Protein AF-A0A521CI75-F1 (afdb_monomer)

pLDDT: mean 86.07, std 11.67, range [45.38, 97.56]

Radius of gyration: 24.54 Å; Cα contacts (8 Å, |Δi|>4): 221; chains: 1; bounding box: 67×35×73 Å

Foldseek 3Di:
DVVVLVVLLVCCLPPVLQCQLVVLVPADALHDWAQQCVVCCVSHVDPVSSLVSLVVSQPDDCVSNQFHGDSVRNTTFHFDDPVLLVVLVVLLVVLLVVLVVVLVVVCVVVCVVPVPPVPVPCSCQAQVLLSVLLVVLQVVQLVVVLVVRLVVVPPDDPVVSVVSSSRVSSRCSVVSSVLSNQLSVLSVVVVVVLVVCVVVVVPVPDPDNGPPSVNSSCSNNCSSVVCVVVVVVVVVVVVVVVVVVVVVVVVVVVVVD

Solvent-accessible surface area (backbone atoms only — not comparable to full-atom values): 14055 Å² total; pe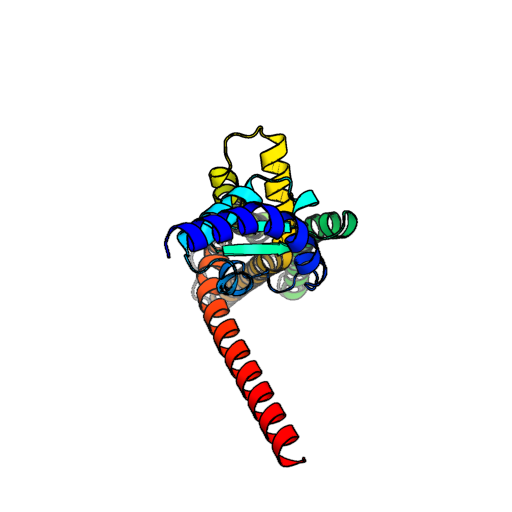r-residue (Å²): 112,70,67,64,52,52,51,38,49,55,50,46,62,61,50,44,64,69,51,44,27,58,60,36,70,73,43,62,87,84,47,79,55,47,49,47,59,74,73,39,35,90,69,35,79,49,67,66,59,45,50,53,45,42,52,53,55,50,73,46,59,43,81,67,46,35,22,52,60,40,65,92,78,39,31,33,34,51,61,72,56,72,68,56,40,53,48,40,67,48,49,45,58,50,53,56,47,49,46,54,54,50,49,55,52,50,52,57,65,57,27,79,86,29,84,70,51,79,75,66,69,45,50,51,67,48,47,49,49,26,50,53,33,17,52,49,18,36,48,52,47,54,48,53,58,40,47,60,62,45,57,80,62,61,91,58,58,70,71,57,50,52,53,49,39,53,51,49,48,41,59,41,32,68,60,54,40,48,43,50,52,49,29,46,50,51,50,51,52,50,55,52,50,54,50,54,42,47,75,70,54,80,62,70,86,69,94,72,82,56,68,50,60,66,58,25,22,47,52,13,42,44,40,54,71,64,42,49,63,53,49,52,52,49,54,51,52,53,52,50,52,53,50,50,54,51,48,54,53,52,52,52,61,59,73,77,107

Structure (mmCIF, N/CA/C/O backbone):
data_AF-A0A521CI75-F1
#
_entry.id   AF-A0A521CI75-F1
#
loop_
_atom_site.group_PDB
_atom_site.id
_atom_site.type_symbol
_atom_site.label_atom_id
_atom_site.label_alt_id
_atom_site.label_comp_id
_atom_site.label_asym_id
_atom_site.label_entity_id
_atom_site.label_seq_id
_atom_site.pdbx_PDB_ins_code
_atom_site.Cartn_x
_atom_site.Cartn_y
_atom_site.Cartn_z
_atom_site.occupancy
_atom_site.B_iso_or_equiv
_atom_site.auth_seq_id
_atom_site.auth_comp_id
_atom_site.auth_asym_id
_atom_site.auth_atom_id
_atom_site.pdbx_PDB_model_num
ATOM 1 N N . MET A 1 1 ? -29.269 9.844 33.241 1.00 68.50 1 MET A N 1
ATOM 2 C CA . MET A 1 1 ? -28.680 9.231 32.023 1.00 68.50 1 MET A CA 1
ATOM 3 C C . MET A 1 1 ? -27.152 9.327 31.960 1.00 68.50 1 MET A C 1
ATOM 5 O O . MET A 1 1 ? -26.537 8.317 31.649 1.00 68.50 1 MET A O 1
ATOM 9 N N . LEU A 1 2 ? -26.523 10.457 32.318 1.00 78.50 2 LEU A N 1
ATOM 10 C CA . LEU A 1 2 ? -25.056 10.643 32.249 1.00 78.50 2 LEU A CA 1
ATOM 11 C C . LEU A 1 2 ? -24.224 9.554 32.963 1.00 78.50 2 LEU A C 1
ATOM 13 O O . LEU A 1 2 ? -23.291 9.020 32.373 1.00 78.50 2 LEU A O 1
ATOM 17 N N . ARG A 1 3 ? -24.609 9.136 34.180 1.00 87.56 3 ARG A N 1
ATOM 18 C CA . ARG A 1 3 ? -23.905 8.059 34.911 1.00 87.56 3 ARG A CA 1
ATOM 19 C C . ARG A 1 3 ? -23.915 6.712 34.182 1.00 87.56 3 ARG A C 1
ATOM 21 O O . ARG A 1 3 ? -22.903 6.028 34.149 1.00 87.56 3 ARG A O 1
ATOM 28 N N . ALA A 1 4 ? -25.038 6.337 33.567 1.00 87.38 4 ALA A N 1
ATOM 29 C CA . ALA A 1 4 ? -25.148 5.064 32.852 1.00 87.38 4 ALA A CA 1
ATOM 30 C C . ALA A 1 4 ? -24.270 5.037 31.590 1.00 87.38 4 ALA A C 1
ATOM 32 O O . ALA A 1 4 ? -23.739 3.991 31.224 1.00 87.38 4 ALA A O 1
ATOM 33 N N . LYS A 1 5 ? -24.107 6.194 30.940 1.00 86.38 5 LYS A N 1
ATOM 34 C CA . LYS A 1 5 ? -23.225 6.371 29.785 1.00 86.38 5 LYS A CA 1
ATOM 35 C C . LYS A 1 5 ? -21.752 6.267 30.183 1.00 86.38 5 LYS A C 1
ATOM 37 O O . LYS A 1 5 ? -21.007 5.518 29.562 1.00 86.38 5 LYS A O 1
ATOM 42 N N . GLN A 1 6 ? -21.369 6.922 31.279 1.00 88.69 6 GLN A N 1
ATOM 43 C CA . GLN A 1 6 ? -20.015 6.842 31.828 1.00 88.69 6 GLN A CA 1
ATOM 44 C C . GLN A 1 6 ? -19.640 5.411 32.242 1.00 88.69 6 GLN A C 1
ATOM 46 O O . GLN A 1 6 ? -18.582 4.924 31.856 1.00 88.69 6 GLN A O 1
ATOM 51 N N . ILE A 1 7 ? -20.536 4.699 32.935 1.00 91.00 7 ILE A N 1
ATOM 52 C CA . ILE A 1 7 ? -20.313 3.294 33.310 1.00 91.00 7 ILE A CA 1
ATOM 53 C C . ILE A 1 7 ? -20.151 2.416 32.062 1.00 91.00 7 ILE A C 1
ATOM 55 O O . ILE A 1 7 ? -19.233 1.603 32.004 1.00 91.00 7 ILE A O 1
ATOM 59 N N . ARG A 1 8 ? -20.993 2.591 31.031 1.00 88.69 8 ARG A N 1
ATOM 60 C CA . ARG A 1 8 ? -20.850 1.848 29.764 1.00 88.69 8 ARG A CA 1
ATOM 61 C C . ARG A 1 8 ? -19.506 2.104 29.092 1.00 88.69 8 ARG A C 1
ATOM 63 O O . ARG A 1 8 ? -18.853 1.151 28.673 1.00 88.69 8 ARG A O 1
ATOM 70 N N . ARG A 1 9 ? -19.069 3.363 29.037 1.00 88.31 9 ARG A N 1
ATOM 71 C CA . ARG A 1 9 ? -17.751 3.736 28.514 1.00 88.31 9 ARG A CA 1
ATOM 72 C C . ARG A 1 9 ? -16.627 3.046 29.285 1.00 88.31 9 ARG A C 1
ATOM 74 O O . ARG A 1 9 ? -15.734 2.468 28.669 1.00 88.31 9 ARG A O 1
ATOM 81 N N . GLU A 1 10 ? -16.669 3.088 30.614 1.00 91.38 10 GLU A N 1
ATOM 82 C CA . GLU A 1 10 ? -15.661 2.455 31.469 1.00 91.38 10 GLU A CA 1
ATOM 83 C C . GLU A 1 10 ? -15.629 0.937 31.256 1.00 91.38 10 GLU A C 1
ATOM 85 O O . GLU A 1 10 ? -14.564 0.378 30.994 1.00 91.38 10 GLU A O 1
ATOM 90 N N . ILE A 1 11 ? -16.788 0.274 31.237 1.00 91.88 11 ILE A N 1
ATOM 91 C CA . ILE A 1 11 ? -16.891 -1.160 30.932 1.00 91.88 11 ILE A CA 1
ATOM 92 C C . ILE A 1 11 ? -16.329 -1.464 29.536 1.00 91.88 11 ILE A C 1
ATOM 94 O O . ILE A 1 11 ? -15.553 -2.410 29.375 1.00 91.88 11 ILE A O 1
ATOM 98 N N . GLY A 1 12 ? -16.669 -0.669 28.520 1.00 89.38 12 GLY A N 1
ATOM 99 C CA . GLY A 1 12 ? -16.153 -0.832 27.158 1.00 89.38 12 GLY A CA 1
ATOM 100 C C . GLY A 1 12 ? -14.628 -0.717 27.103 1.00 89.38 12 GLY A C 1
ATOM 101 O O . GLY A 1 12 ? -13.959 -1.558 26.501 1.00 89.38 12 GLY A O 1
ATOM 102 N N . MET A 1 13 ? -14.059 0.251 27.823 1.00 88.50 13 MET A N 1
ATOM 103 C CA . MET A 1 13 ? -12.612 0.474 27.920 1.00 88.50 13 MET A CA 1
ATOM 104 C C . MET A 1 13 ? -11.831 -0.721 28.485 1.00 88.50 13 MET A C 1
ATOM 106 O O . MET A 1 13 ? -10.648 -0.855 28.164 1.00 88.50 13 MET A O 1
ATOM 110 N N . PHE A 1 14 ? -12.453 -1.577 29.302 1.00 89.81 14 PHE A N 1
ATOM 111 C CA . PHE A 1 14 ? -11.823 -2.787 29.848 1.00 89.81 14 PHE A CA 1
ATOM 112 C C . PHE A 1 14 ? -12.187 -4.060 29.079 1.00 89.81 14 PHE A C 1
ATOM 114 O O . PHE A 1 14 ? -11.327 -4.910 28.857 1.00 89.81 14 PHE A O 1
ATOM 121 N N . THR A 1 15 ? -13.439 -4.200 28.642 1.00 93.50 15 THR A N 1
ATOM 122 C CA . THR A 1 15 ? -13.937 -5.449 28.043 1.00 93.50 15 THR A CA 1
ATOM 123 C C . THR A 1 15 ? -13.625 -5.581 26.555 1.00 93.50 15 THR A C 1
ATOM 125 O O . THR A 1 15 ? -13.421 -6.697 26.072 1.00 93.50 15 THR A O 1
ATOM 128 N N . ILE A 1 16 ? -13.580 -4.473 25.806 1.00 94.31 16 ILE A N 1
ATOM 129 C CA . ILE A 1 16 ? -13.319 -4.498 24.360 1.00 94.31 16 ILE A CA 1
ATOM 130 C C . ILE A 1 16 ? -11.904 -5.006 24.056 1.00 94.31 16 ILE A C 1
ATOM 132 O O . ILE A 1 16 ? -11.794 -5.924 23.242 1.00 94.31 16 ILE A O 1
ATOM 136 N N . PRO A 1 17 ? -10.827 -4.524 24.714 1.00 90.44 17 PRO A N 1
ATOM 137 C CA . PRO A 1 17 ? -9.475 -5.023 24.454 1.00 90.44 17 PRO A CA 1
ATOM 138 C C . PRO A 1 17 ? -9.312 -6.537 24.629 1.00 90.44 17 PRO A C 1
ATOM 140 O O . PRO A 1 17 ? -8.526 -7.149 23.913 1.00 90.44 17 PRO A O 1
ATOM 143 N N . VAL A 1 18 ? -10.067 -7.150 25.545 1.00 90.00 18 VAL A N 1
ATOM 144 C CA . VAL A 1 18 ? -10.014 -8.599 25.792 1.00 90.00 18 VAL A CA 1
ATOM 145 C C . VAL A 1 18 ? -10.711 -9.380 24.674 1.00 90.00 18 VAL A C 1
ATOM 147 O O . VAL A 1 18 ? -10.192 -10.393 24.209 1.00 90.00 18 VAL A O 1
ATOM 150 N N . ARG A 1 19 ? -11.869 -8.900 24.204 1.00 93.69 19 ARG A N 1
ATOM 151 C CA . ARG A 1 19 ? -12.688 -9.589 23.189 1.00 93.69 19 ARG A CA 1
ATOM 152 C C . ARG A 1 19 ? -12.204 -9.362 21.760 1.00 93.69 19 ARG A C 1
ATOM 154 O O . ARG A 1 19 ? -12.433 -10.204 20.894 1.00 93.69 19 ARG A O 1
ATOM 161 N N . ILE A 1 20 ? -11.523 -8.247 21.495 1.00 94.38 20 ILE A N 1
ATOM 162 C CA . ILE A 1 20 ? -11.202 -7.832 20.125 1.00 94.38 20 ILE A CA 1
ATOM 163 C C . ILE A 1 20 ? -10.292 -8.808 19.388 1.00 94.38 20 ILE A C 1
ATOM 165 O O . ILE A 1 20 ? -10.440 -8.998 18.182 1.00 94.38 20 ILE A O 1
ATOM 169 N N . LYS A 1 21 ? -9.408 -9.483 20.125 1.00 91.25 21 LYS A N 1
ATOM 170 C CA . LYS A 1 21 ? -8.531 -10.513 19.577 1.00 91.25 21 LYS A CA 1
ATOM 171 C C . LYS A 1 21 ? -9.325 -11.666 18.960 1.00 91.25 21 LYS A C 1
ATOM 173 O O . LYS A 1 21 ? -8.936 -12.136 17.896 1.00 91.25 21 LYS A O 1
ATOM 178 N N . GLY A 1 22 ? -10.434 -12.075 19.584 1.00 92.00 22 GLY A N 1
ATOM 179 C CA . GLY A 1 22 ? -11.326 -13.107 19.045 1.00 92.00 22 GLY A CA 1
ATOM 180 C C . GLY A 1 22 ? -11.919 -12.685 17.702 1.00 92.00 22 GLY A C 1
ATOM 181 O O . GLY A 1 22 ? -11.717 -13.366 16.702 1.00 92.00 22 GLY A O 1
ATOM 182 N N . TYR A 1 23 ? -12.505 -11.484 17.638 1.00 93.00 23 TYR A N 1
ATOM 183 C CA . TYR A 1 23 ? -13.051 -10.949 16.383 1.00 93.00 23 TYR A CA 1
ATOM 184 C C . TYR A 1 23 ? -12.000 -10.826 15.278 1.00 93.00 23 TYR A C 1
ATOM 186 O O . TYR A 1 23 ? -12.289 -11.089 14.117 1.00 93.00 23 TYR A O 1
ATOM 194 N N . ILE A 1 24 ? -10.771 -10.430 15.614 1.00 91.31 24 ILE A N 1
ATOM 195 C CA . ILE A 1 24 ? -9.699 -10.290 14.622 1.00 91.31 24 ILE A CA 1
ATOM 196 C C . ILE A 1 24 ? -9.214 -11.656 14.120 1.00 91.31 24 ILE A C 1
ATOM 198 O O . ILE A 1 24 ? -8.827 -11.774 12.959 1.00 91.31 24 ILE A O 1
ATOM 202 N N . GLN A 1 25 ? -9.235 -12.692 14.959 1.00 89.12 25 GLN A N 1
ATOM 203 C CA . GLN A 1 25 ? -8.863 -14.052 14.559 1.00 89.12 25 GLN A CA 1
ATOM 204 C C . GLN A 1 25 ? -9.877 -14.689 13.600 1.00 89.12 25 GLN A C 1
ATOM 206 O O . GLN A 1 25 ? -9.472 -15.501 12.765 1.00 89.12 25 GLN A O 1
ATOM 211 N N . GLU A 1 26 ? -11.145 -14.285 13.684 1.00 89.12 26 GLU A N 1
ATOM 212 C CA . GLU A 1 26 ? -12.226 -14.707 12.783 1.00 89.12 26 GLU A CA 1
ATOM 213 C C . GLU A 1 26 ? -12.137 -14.066 11.385 1.00 89.12 26 GLU A C 1
ATOM 215 O O . GLU A 1 26 ? -12.689 -14.606 10.430 1.00 89.12 26 GLU A O 1
ATOM 220 N N . LEU A 1 27 ? -11.430 -12.940 11.226 1.00 86.56 27 LEU A N 1
ATOM 221 C CA . LEU A 1 27 ? -11.266 -12.288 9.920 1.00 86.56 27 LEU A CA 1
ATOM 222 C C . LEU A 1 27 ? -10.373 -13.106 8.993 1.00 86.56 27 LEU A C 1
ATOM 224 O O . LEU A 1 27 ? -9.305 -13.544 9.404 1.00 86.56 27 LEU A O 1
ATOM 228 N N . GLU A 1 28 ? -10.707 -13.205 7.713 1.00 78.19 28 GLU A N 1
ATOM 229 C CA . GLU A 1 28 ? -9.812 -13.801 6.718 1.00 78.19 28 GLU A CA 1
ATOM 230 C C . GLU A 1 28 ? -8.458 -13.063 6.643 1.00 78.19 28 GLU A C 1
ATOM 232 O O . GLU A 1 28 ? -8.371 -11.837 6.773 1.00 78.19 28 GLU A O 1
ATOM 237 N N . MET A 1 29 ? -7.366 -13.812 6.452 1.00 69.12 29 MET A N 1
ATOM 238 C CA . MET A 1 29 ? -6.027 -13.227 6.307 1.00 69.12 29 MET A CA 1
ATOM 239 C C . MET A 1 29 ? -5.931 -12.429 5.003 1.00 69.12 29 MET A C 1
ATOM 241 O O . MET A 1 29 ? -6.294 -12.933 3.948 1.00 69.12 29 MET A O 1
ATOM 245 N N . GLY A 1 30 ? -5.447 -11.184 5.078 1.00 62.69 30 GLY A N 1
ATOM 246 C CA . GLY A 1 30 ? -5.465 -10.257 3.936 1.00 62.69 30 GLY A CA 1
ATOM 247 C C . GLY A 1 30 ? -6.871 -9.762 3.559 1.00 62.69 30 GLY A C 1
ATOM 248 O O . GLY A 1 30 ? -7.021 -9.048 2.571 1.00 62.69 30 GLY A O 1
ATOM 249 N N . GLY A 1 31 ? -7.891 -10.134 4.341 1.00 67.38 31 GLY A N 1
ATOM 250 C CA . GLY A 1 31 ? -9.283 -9.767 4.126 1.00 67.38 31 GLY A CA 1
ATOM 251 C C . GLY A 1 31 ? -9.632 -8.360 4.610 1.00 67.38 31 GLY A C 1
ATOM 252 O O . GLY A 1 31 ? -8.782 -7.542 4.976 1.00 67.38 31 GLY A O 1
ATOM 253 N N . LYS A 1 32 ? -10.936 -8.071 4.614 1.00 82.69 32 LYS A N 1
ATOM 254 C CA . LYS A 1 32 ? -11.471 -6.773 5.035 1.00 82.69 32 LYS A CA 1
ATOM 255 C C . LYS A 1 32 ? -11.104 -6.496 6.504 1.00 82.69 32 LYS A C 1
ATOM 257 O O . LYS A 1 32 ? -11.363 -7.350 7.352 1.00 82.69 32 LYS A O 1
ATOM 262 N N . PRO A 1 33 ? -10.549 -5.315 6.835 1.00 92.31 33 PRO A N 1
ATOM 263 C CA . PRO A 1 33 ? -10.253 -4.983 8.223 1.00 92.31 33 PRO A CA 1
ATOM 264 C C . PRO A 1 33 ? -11.533 -4.890 9.064 1.00 92.31 33 PRO A C 1
ATOM 266 O O . PRO A 1 33 ? -12.620 -4.620 8.540 1.00 92.31 33 PRO A O 1
ATOM 269 N N . LEU A 1 34 ? -11.400 -5.072 10.380 1.00 94.62 34 LEU A N 1
ATOM 270 C CA . LEU A 1 34 ? -12.494 -4.853 11.322 1.00 94.62 34 LEU A CA 1
ATOM 271 C C . LEU A 1 34 ? -12.808 -3.360 11.376 1.00 94.62 34 LEU A C 1
ATOM 273 O O . LEU A 1 34 ? -11.996 -2.584 11.872 1.00 94.62 34 LEU A O 1
ATOM 277 N N . ASP A 1 35 ? -13.989 -2.969 10.911 1.00 96.00 35 ASP A N 1
ATOM 278 C CA . ASP A 1 35 ? -14.524 -1.628 11.142 1.00 96.00 35 ASP A CA 1
ATOM 279 C C . ASP A 1 35 ? -14.931 -1.508 12.615 1.00 96.00 35 ASP A C 1
ATOM 281 O O . ASP A 1 35 ? -15.944 -2.071 13.049 1.00 96.00 35 ASP A O 1
ATOM 285 N N . PHE A 1 36 ? -14.100 -0.821 13.399 1.00 96.56 36 PHE A N 1
ATOM 286 C CA . PHE A 1 36 ? -14.273 -0.702 14.841 1.00 96.56 36 PHE A CA 1
ATOM 287 C C . PHE A 1 36 ? -15.541 0.077 15.176 1.00 96.56 36 PHE A C 1
ATOM 289 O O . PHE A 1 36 ? -16.317 -0.336 16.042 1.00 96.56 36 PHE A O 1
ATOM 296 N N . HIS A 1 37 ? -15.778 1.184 14.468 1.00 96.88 37 HIS A N 1
ATOM 297 C CA . HIS A 1 37 ? -16.930 2.039 14.724 1.00 96.88 37 HIS A CA 1
ATOM 298 C C . HIS A 1 37 ? -18.232 1.315 14.455 1.00 96.88 37 HIS A C 1
ATOM 300 O O . HIS A 1 37 ? -19.148 1.387 15.270 1.00 96.88 37 HIS A O 1
ATOM 306 N N . LYS A 1 38 ? -18.295 0.571 13.351 1.00 95.81 38 LYS A N 1
ATOM 307 C CA . LYS A 1 38 ? -19.457 -0.246 13.026 1.00 95.81 38 LYS A CA 1
ATOM 308 C C . LYS A 1 38 ? -19.639 -1.392 14.017 1.00 95.81 38 LYS A C 1
ATOM 310 O O . LYS A 1 38 ? -20.767 -1.654 14.418 1.00 95.81 38 LYS A O 1
ATOM 315 N N . ARG A 1 39 ? -18.559 -2.078 14.413 1.00 95.81 39 ARG A N 1
ATOM 316 C CA . ARG A 1 39 ? -18.640 -3.278 15.265 1.00 95.81 39 ARG A CA 1
ATOM 317 C C . ARG A 1 39 ? -19.103 -2.982 16.688 1.00 95.81 39 ARG A C 1
ATOM 319 O O . ARG A 1 39 ? -19.840 -3.793 17.244 1.00 95.81 39 ARG A O 1
ATOM 326 N N . PHE A 1 40 ? -18.641 -1.872 17.261 1.00 95.56 40 PHE A N 1
ATOM 327 C CA . PHE A 1 40 ? -18.870 -1.503 18.662 1.00 95.56 40 PHE A CA 1
ATOM 328 C C . PHE A 1 40 ? -19.845 -0.330 18.822 1.00 95.56 40 PHE A C 1
ATOM 330 O O . PHE A 1 40 ? -19.921 0.253 19.902 1.00 95.56 40 PHE A O 1
ATOM 337 N N . LYS A 1 41 ? -20.605 0.017 17.772 1.00 95.88 41 LYS A N 1
ATOM 338 C CA . LYS A 1 41 ? -21.600 1.100 17.802 1.00 95.88 41 LYS A CA 1
ATOM 339 C C . LYS A 1 41 ? -22.633 0.919 18.919 1.00 95.88 41 LYS A C 1
ATOM 341 O O . LYS A 1 41 ? -22.980 1.892 19.577 1.00 95.88 41 LYS A O 1
ATOM 346 N N . ASP A 1 42 ? -23.082 -0.316 19.131 1.00 93.62 42 ASP A N 1
ATOM 347 C CA . ASP A 1 42 ? -24.133 -0.636 20.105 1.00 93.62 42 ASP A CA 1
ATOM 348 C C . ASP A 1 42 ? -23.611 -0.645 21.553 1.00 93.62 42 ASP A C 1
ATOM 350 O O . ASP A 1 42 ? -24.368 -0.442 22.500 1.00 93.62 42 ASP A O 1
ATOM 354 N N . GLU A 1 43 ? -22.303 -0.858 21.737 1.00 93.19 43 GLU A N 1
ATOM 355 C CA . GLU A 1 43 ? -21.654 -0.847 23.054 1.00 93.19 43 GLU A CA 1
ATOM 356 C C . GLU A 1 43 ? -21.215 0.567 23.462 1.00 93.19 43 GLU A C 1
ATOM 358 O O . GLU A 1 43 ? -21.312 0.952 24.629 1.00 93.19 43 GLU A O 1
ATOM 363 N N . LEU A 1 44 ? -20.740 1.342 22.488 1.00 94.38 44 LEU A N 1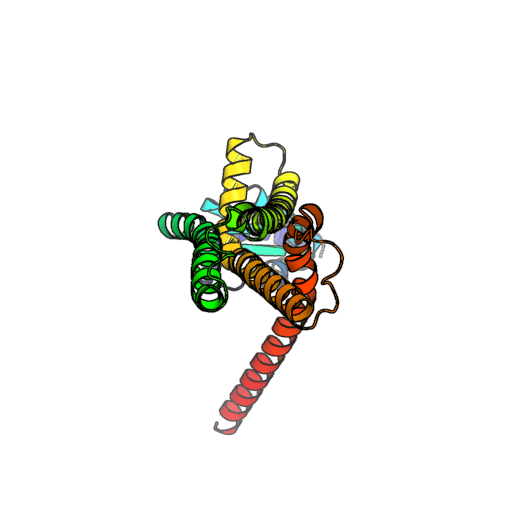
ATOM 364 C CA . LEU A 1 44 ? -20.226 2.696 22.646 1.00 94.38 44 LEU A CA 1
ATOM 365 C C . LEU A 1 44 ? -20.957 3.597 21.661 1.00 94.38 44 LEU A C 1
ATOM 367 O O . LEU A 1 44 ? -20.574 3.665 20.496 1.00 94.38 44 LEU A O 1
ATOM 371 N N . GLU A 1 45 ? -22.004 4.274 22.119 1.00 91.81 45 GLU A N 1
ATOM 372 C CA . GLU A 1 45 ? -22.885 5.077 21.264 1.00 91.81 45 GLU A CA 1
ATOM 373 C C . GLU A 1 45 ? -22.170 6.303 20.668 1.00 91.81 45 GLU A C 1
ATOM 375 O O . GLU A 1 45 ? -22.315 6.604 19.476 1.00 91.81 45 GLU A O 1
ATOM 380 N N . ASP A 1 46 ? -21.311 6.947 21.459 1.00 94.94 46 ASP A N 1
ATOM 381 C CA . ASP A 1 46 ? -20.571 8.138 21.054 1.00 94.94 46 ASP A CA 1
ATOM 382 C C . ASP A 1 46 ? -19.337 7.806 20.221 1.00 94.94 46 ASP A C 1
ATOM 384 O O . ASP A 1 46 ? -18.558 6.898 20.523 1.00 94.94 46 ASP A O 1
ATOM 388 N N . ILE A 1 47 ? -19.103 8.616 19.188 1.00 94.50 47 ILE A N 1
ATOM 389 C CA . ILE A 1 47 ? -17.893 8.501 18.372 1.00 94.50 47 ILE A CA 1
ATOM 390 C C . ILE A 1 47 ? -16.630 8.843 19.166 1.00 94.50 47 ILE A C 1
ATOM 392 O O . ILE A 1 47 ? -15.603 8.200 18.967 1.00 94.50 47 ILE A O 1
ATOM 396 N N . GLU A 1 48 ? -16.714 9.789 20.101 1.00 94.69 48 GLU A N 1
ATOM 397 C CA . GLU A 1 48 ? -15.592 10.188 20.954 1.00 94.69 48 GLU A CA 1
ATOM 398 C C . GLU A 1 48 ? -15.131 9.040 21.855 1.00 94.69 48 GLU A C 1
ATOM 400 O O . GLU A 1 48 ? -13.937 8.740 21.927 1.00 94.69 48 GLU A O 1
ATOM 405 N N . ASP A 1 49 ? -16.078 8.326 22.467 1.00 94.06 49 ASP A N 1
ATOM 406 C CA . ASP A 1 49 ? -15.777 7.164 23.297 1.00 94.06 49 ASP A CA 1
ATOM 407 C C . ASP A 1 49 ? -15.145 6.046 22.461 1.00 94.06 49 ASP A C 1
ATOM 409 O O . ASP A 1 49 ? -14.113 5.491 22.855 1.00 94.06 49 ASP A O 1
ATOM 413 N N . ARG A 1 50 ? -15.682 5.775 21.263 1.00 95.44 50 ARG A N 1
ATOM 414 C CA . ARG A 1 50 ? -15.084 4.816 20.318 1.00 95.44 50 ARG A CA 1
ATOM 415 C C . ARG A 1 50 ? -13.661 5.212 19.924 1.00 95.44 50 ARG A C 1
ATOM 417 O O . ARG A 1 50 ? -12.776 4.360 19.948 1.00 95.44 50 ARG A O 1
ATOM 424 N N . ASN A 1 51 ? -13.421 6.485 19.618 1.00 95.19 51 ASN A N 1
ATOM 425 C CA . ASN A 1 51 ? -12.089 6.998 19.293 1.00 95.19 51 ASN A CA 1
ATOM 426 C C . ASN A 1 51 ? -11.125 6.845 20.474 1.00 95.19 51 ASN A C 1
ATOM 428 O O . ASN A 1 51 ? -9.983 6.432 20.279 1.00 95.19 51 ASN A O 1
ATOM 432 N N . SER A 1 52 ? -11.582 7.107 21.701 1.00 92.75 52 SER A N 1
ATOM 433 C CA . SER A 1 52 ? -10.756 6.967 22.904 1.00 92.75 52 SER A CA 1
ATOM 434 C C . SER A 1 52 ? -10.317 5.516 23.147 1.00 92.75 52 SER A C 1
ATOM 436 O O . SER A 1 52 ? -9.145 5.256 23.436 1.00 92.75 52 SER A O 1
ATOM 438 N N . VAL A 1 53 ? -11.223 4.552 22.942 1.00 94.12 53 VAL A N 1
ATOM 439 C CA . VAL A 1 53 ? -10.909 3.119 23.029 1.00 94.12 53 VAL A CA 1
ATOM 440 C C . VAL A 1 53 ? -9.949 2.722 21.914 1.00 94.12 53 VAL A C 1
ATOM 442 O O . VAL A 1 53 ? -8.959 2.040 22.174 1.00 94.12 53 VAL A O 1
ATOM 445 N N . LEU A 1 54 ? -10.184 3.184 20.686 1.00 94.31 54 LEU A N 1
ATOM 446 C CA . LEU A 1 54 ? -9.336 2.866 19.541 1.00 94.31 54 LEU A CA 1
ATOM 447 C C . LEU A 1 54 ? -7.910 3.410 19.703 1.00 94.31 54 LEU A C 1
ATOM 449 O O . LEU A 1 54 ? -6.941 2.689 19.470 1.00 94.31 54 LEU A O 1
ATOM 453 N N . GLN A 1 55 ? -7.762 4.642 20.193 1.00 92.50 55 GLN A N 1
ATOM 454 C CA . GLN A 1 55 ? -6.465 5.222 20.549 1.00 92.50 55 GLN A CA 1
ATOM 455 C C . GLN A 1 55 ? -5.760 4.414 21.640 1.00 92.50 55 GLN A C 1
ATOM 457 O O . GLN A 1 55 ? -4.548 4.202 21.571 1.00 92.50 55 GLN A O 1
ATOM 462 N N . ARG A 1 56 ? -6.500 3.933 22.647 1.00 91.81 56 ARG A N 1
ATOM 463 C CA . ARG A 1 56 ? -5.937 3.054 23.679 1.00 91.81 56 ARG A CA 1
ATOM 464 C C . ARG A 1 56 ? -5.442 1.745 23.071 1.00 91.81 56 ARG A C 1
ATOM 466 O O . ARG A 1 56 ? -4.326 1.337 23.377 1.00 91.81 56 ARG A O 1
ATOM 473 N N . LEU A 1 57 ? -6.225 1.122 22.192 1.00 92.75 57 LEU A N 1
ATOM 474 C CA . LEU A 1 57 ? -5.837 -0.102 21.486 1.00 92.75 57 LEU A CA 1
ATOM 475 C C . LEU A 1 57 ? -4.590 0.109 20.616 1.00 92.75 57 LEU A C 1
ATOM 477 O O . LEU A 1 57 ? -3.709 -0.744 20.615 1.00 92.75 57 LEU A O 1
ATOM 481 N N . ALA A 1 58 ? -4.465 1.253 19.939 1.00 90.81 58 ALA A N 1
ATOM 482 C CA . ALA A 1 58 ? -3.301 1.583 19.110 1.00 90.81 58 ALA A CA 1
ATOM 483 C C . ALA A 1 58 ? -1.988 1.720 19.903 1.00 90.81 58 ALA A C 1
ATOM 485 O O . ALA A 1 58 ? -0.900 1.524 19.354 1.00 90.81 58 ALA A O 1
ATOM 486 N N . LYS A 1 59 ? -2.082 2.026 21.203 1.00 89.00 59 LYS A N 1
ATOM 487 C CA . LYS A 1 59 ? -0.936 2.069 22.125 1.00 89.00 59 LYS A CA 1
ATOM 488 C C . LYS A 1 59 ? -0.534 0.685 22.643 1.00 89.00 59 LYS A C 1
ATOM 490 O O . LYS A 1 59 ? 0.579 0.535 23.145 1.00 89.00 59 LYS A O 1
ATOM 495 N N . LEU A 1 60 ? -1.410 -0.317 22.544 1.00 88.62 60 LEU A N 1
ATOM 496 C CA . LEU A 1 60 ? -1.104 -1.682 22.968 1.00 88.62 60 LEU A CA 1
ATOM 497 C C . LEU A 1 60 ? -0.181 -2.382 21.966 1.00 88.62 60 LEU A C 1
ATOM 499 O O . LEU A 1 60 ? -0.086 -2.023 20.793 1.00 88.62 60 LEU A O 1
ATOM 503 N N . ASN A 1 61 ? 0.491 -3.436 22.432 1.00 86.38 61 ASN A N 1
ATOM 504 C CA . ASN A 1 61 ? 1.287 -4.286 21.556 1.00 86.38 61 ASN A CA 1
ATOM 505 C C . ASN A 1 61 ? 0.371 -4.951 20.501 1.00 86.38 61 ASN A C 1
ATOM 507 O O . ASN A 1 61 ? -0.603 -5.600 20.897 1.00 86.38 61 ASN A O 1
ATOM 511 N N . PRO A 1 62 ? 0.687 -4.883 19.191 1.00 88.12 62 PRO A N 1
ATOM 512 C CA . PRO A 1 62 ? -0.112 -5.519 18.140 1.00 88.12 62 PRO A CA 1
ATOM 513 C C . PRO A 1 62 ? -0.394 -7.009 18.377 1.00 88.12 62 PRO A C 1
ATOM 515 O O . PRO A 1 62 ? -1.453 -7.508 18.006 1.00 88.12 62 PRO A O 1
ATOM 518 N N . LYS A 1 63 ? 0.511 -7.734 19.055 1.00 87.06 63 LYS A N 1
ATOM 519 C CA . LYS A 1 63 ? 0.298 -9.145 19.429 1.00 87.06 63 LYS A CA 1
ATOM 520 C C . LYS A 1 63 ? -0.839 -9.342 20.440 1.00 87.06 63 LYS A C 1
ATOM 522 O O . LYS A 1 63 ? -1.480 -10.390 20.417 1.00 87.06 63 LYS A O 1
ATOM 527 N N . LEU A 1 64 ? -1.073 -8.368 21.324 1.00 88.56 64 LEU A N 1
ATOM 528 C CA . LEU A 1 64 ? -2.156 -8.412 22.313 1.00 88.56 64 LEU A CA 1
ATOM 529 C C . LEU A 1 64 ? -3.506 -8.135 21.655 1.00 88.56 64 LEU A C 1
ATOM 531 O O . LEU A 1 64 ? -4.458 -8.867 21.896 1.00 88.56 64 LEU A O 1
ATOM 535 N N . VAL A 1 65 ? -3.558 -7.130 20.776 1.00 90.94 65 VAL A N 1
ATOM 536 C CA . VAL A 1 65 ? -4.763 -6.801 20.000 1.00 90.94 65 VAL A CA 1
ATOM 537 C C . VAL A 1 65 ? -5.063 -7.891 18.963 1.00 90.94 65 VAL A C 1
ATOM 539 O O . VAL A 1 65 ? -6.215 -8.120 18.624 1.00 90.94 65 VAL A O 1
ATOM 542 N N . GLY A 1 66 ? -4.036 -8.596 18.477 1.00 88.50 66 GLY A N 1
ATOM 543 C CA . GLY A 1 66 ? -4.134 -9.526 17.348 1.00 88.50 66 GLY A CA 1
ATOM 544 C C . GLY A 1 66 ? -4.019 -8.835 15.984 1.00 88.50 66 GLY A C 1
ATOM 545 O O . GLY A 1 66 ? -4.183 -9.481 14.949 1.00 88.50 66 GLY A O 1
ATOM 546 N N . GLY A 1 67 ? -3.725 -7.531 15.965 1.00 91.25 67 GLY A N 1
ATOM 547 C CA . GLY A 1 67 ? -3.782 -6.705 14.768 1.00 91.25 67 GLY A CA 1
ATOM 548 C C . GLY A 1 67 ? -3.099 -5.342 14.892 1.00 91.25 67 GLY A C 1
ATOM 549 O O . GLY A 1 67 ? -2.634 -4.960 15.966 1.00 91.25 67 GLY A O 1
ATOM 550 N N . ILE A 1 68 ? -3.048 -4.609 13.777 1.00 91.88 68 ILE A N 1
ATOM 551 C CA . ILE A 1 68 ? -2.619 -3.204 13.711 1.00 91.88 68 ILE A CA 1
ATOM 552 C C . ILE A 1 68 ? -3.855 -2.314 13.713 1.00 91.88 68 ILE A C 1
ATOM 554 O O . ILE A 1 68 ? -4.764 -2.514 12.911 1.00 91.88 68 ILE A O 1
ATOM 558 N N . VAL A 1 69 ? -3.863 -1.314 14.588 1.00 92.88 69 VAL A N 1
ATOM 559 C CA . VAL A 1 69 ? -4.959 -0.353 14.714 1.00 92.88 69 VAL A CA 1
ATOM 560 C C . VAL A 1 69 ? -4.663 0.888 13.878 1.00 92.88 69 VAL A C 1
ATOM 562 O O . VAL A 1 69 ? -3.643 1.541 14.088 1.00 92.88 69 VAL A O 1
ATOM 565 N N . ASP A 1 70 ? -5.569 1.224 12.966 1.00 91.88 70 ASP A N 1
ATOM 566 C CA . ASP A 1 70 ? -5.588 2.474 12.208 1.00 91.88 70 ASP A CA 1
ATOM 567 C C . ASP A 1 70 ? -6.674 3.380 12.797 1.00 91.88 70 ASP A C 1
ATOM 569 O O . ASP A 1 70 ? -7.868 3.207 12.547 1.00 91.88 70 ASP A O 1
ATOM 573 N N . VAL A 1 71 ? -6.234 4.302 13.659 1.00 92.00 71 VAL A N 1
ATOM 574 C CA . VAL A 1 71 ? -7.119 5.205 14.408 1.00 92.00 71 VAL A CA 1
ATOM 575 C C . VAL A 1 71 ? -7.821 6.184 13.473 1.00 92.00 71 VAL A C 1
ATOM 577 O O . VAL A 1 71 ? -9.000 6.452 13.669 1.00 92.00 71 VAL A O 1
ATOM 580 N N . GLU A 1 72 ? -7.120 6.683 12.453 1.00 89.94 72 GLU A N 1
ATOM 581 C CA . GLU A 1 72 ? -7.659 7.654 11.495 1.00 89.94 72 GLU A CA 1
ATOM 582 C C . GLU A 1 72 ? -8.816 7.051 10.700 1.00 89.94 72 GLU A C 1
ATOM 584 O O . GLU A 1 72 ? -9.854 7.684 10.513 1.00 89.94 72 GLU A O 1
ATOM 589 N N . LYS A 1 73 ? -8.663 5.793 10.274 1.00 90.62 73 LYS A N 1
ATOM 590 C CA . LYS A 1 73 ? -9.700 5.089 9.512 1.00 90.62 73 LYS A CA 1
ATOM 591 C C . LYS A 1 73 ? -10.732 4.380 10.377 1.00 90.62 73 LYS A C 1
ATOM 593 O O . LYS A 1 73 ? -11.715 3.882 9.833 1.00 90.62 73 LYS A O 1
ATOM 598 N N . GLY A 1 74 ? -10.524 4.284 11.688 1.00 94.75 74 GLY A N 1
ATOM 599 C CA . GLY A 1 74 ? -11.447 3.560 12.552 1.00 94.75 74 GLY A CA 1
ATOM 600 C C . GLY A 1 74 ? -11.403 2.042 12.368 1.00 94.75 74 GLY A C 1
ATOM 601 O O . GLY A 1 74 ? -12.412 1.374 12.598 1.00 94.75 74 GLY A O 1
ATOM 602 N N . VAL A 1 75 ? -10.284 1.478 11.895 1.00 95.19 75 VAL A N 1
ATOM 603 C CA . VAL A 1 75 ? -10.207 0.058 11.512 1.00 95.19 75 VAL A CA 1
ATOM 604 C C . VAL A 1 75 ? -9.061 -0.688 12.182 1.00 95.19 75 VAL A C 1
ATOM 606 O O . VAL A 1 75 ? -8.042 -0.109 12.555 1.00 95.19 75 VAL A O 1
ATOM 609 N N . ILE A 1 76 ? -9.209 -2.007 12.314 1.00 94.44 76 ILE A N 1
ATOM 610 C CA . ILE A 1 76 ? -8.160 -2.887 12.833 1.00 94.44 76 ILE A CA 1
ATOM 611 C C . ILE A 1 76 ? -7.872 -3.995 11.833 1.00 94.44 76 ILE A C 1
ATOM 613 O O . ILE A 1 76 ? -8.760 -4.738 11.415 1.00 94.44 76 ILE A O 1
ATOM 617 N N . TYR A 1 77 ? -6.607 -4.112 11.461 1.00 93.00 77 TYR A N 1
ATOM 618 C CA . TYR A 1 77 ? -6.133 -5.087 10.497 1.00 93.00 77 TYR A CA 1
ATOM 619 C C . TYR A 1 77 ? -5.555 -6.316 11.189 1.00 93.00 77 TYR A C 1
ATOM 621 O O . TYR A 1 77 ? -4.712 -6.186 12.077 1.00 93.00 77 TYR A O 1
ATOM 629 N N . ARG A 1 78 ? -5.947 -7.513 10.745 1.00 93.00 78 ARG A N 1
ATOM 630 C CA . ARG A 1 78 ? -5.373 -8.774 11.228 1.00 93.00 78 ARG A CA 1
ATOM 631 C C . ARG A 1 78 ? -3.900 -8.878 10.831 1.00 93.00 78 ARG A C 1
ATOM 633 O O . ARG A 1 78 ? -3.555 -8.688 9.669 1.00 93.00 78 ARG A O 1
ATOM 640 N N . VAL A 1 79 ? -3.044 -9.251 11.783 1.00 91.06 79 VAL A N 1
ATOM 641 C CA . VAL A 1 79 ? -1.641 -9.593 11.505 1.00 91.06 79 VAL A CA 1
ATOM 642 C C . VAL A 1 79 ? -1.507 -11.108 11.366 1.00 91.06 79 VAL A C 1
ATOM 644 O O . VAL A 1 79 ? -1.937 -11.864 12.238 1.00 91.06 79 VAL A O 1
ATOM 647 N N . GLY A 1 80 ? -0.912 -11.557 10.263 1.00 88.88 80 GLY A N 1
ATOM 648 C CA . GLY A 1 80 ? -0.648 -12.967 9.992 1.00 88.88 80 GLY A CA 1
ATOM 649 C C . GLY A 1 80 ? 0.499 -13.557 10.822 1.00 88.88 80 GLY A C 1
ATOM 650 O O . GLY A 1 80 ? 1.229 -12.867 11.541 1.00 88.88 80 GLY A O 1
ATOM 651 N N . GLY A 1 81 ? 0.679 -14.874 10.695 1.00 90.38 81 GLY A N 1
ATOM 652 C CA . GLY A 1 81 ? 1.792 -15.599 11.315 1.00 90.38 81 GLY A CA 1
ATOM 653 C C . GLY A 1 81 ? 3.169 -15.119 10.833 1.00 90.38 81 GLY A C 1
ATOM 654 O O . GLY A 1 81 ? 3.292 -14.376 9.861 1.00 90.38 81 GLY A O 1
ATOM 655 N N . TYR A 1 82 ? 4.237 -15.550 11.511 1.00 90.75 82 TYR A N 1
ATOM 656 C CA . TYR A 1 82 ? 5.611 -15.149 11.172 1.00 90.75 82 TYR A CA 1
ATOM 657 C C . TYR A 1 82 ? 5.975 -15.425 9.703 1.00 90.75 82 TYR A C 1
ATOM 659 O O . TYR A 1 82 ? 6.365 -14.498 9.001 1.00 90.75 82 TYR A O 1
ATOM 667 N N . TRP A 1 83 ? 5.755 -16.647 9.215 1.00 93.88 83 TRP A N 1
ATOM 668 C CA . TRP A 1 83 ? 6.077 -17.018 7.833 1.00 93.88 83 TRP A CA 1
ATOM 669 C C . TRP A 1 83 ? 5.275 -16.247 6.790 1.00 93.88 83 TRP A C 1
ATOM 671 O O . TRP A 1 83 ? 5.821 -15.867 5.759 1.00 93.88 83 TRP A O 1
ATOM 681 N N . ARG A 1 84 ? 4.002 -15.941 7.074 1.00 90.56 84 ARG A N 1
ATOM 682 C CA . ARG A 1 84 ? 3.191 -15.125 6.167 1.00 90.56 84 ARG A CA 1
ATOM 683 C C . ARG A 1 84 ? 3.758 -13.713 6.042 1.00 90.56 84 ARG A C 1
ATOM 685 O O . ARG A 1 84 ? 3.826 -13.202 4.933 1.00 90.56 84 ARG A O 1
ATOM 692 N N . ARG A 1 85 ? 4.209 -13.121 7.152 1.00 91.50 85 ARG A N 1
ATOM 693 C CA . ARG A 1 85 ? 4.872 -11.808 7.149 1.00 91.50 85 ARG A CA 1
ATOM 694 C C . ARG A 1 85 ? 6.137 -11.820 6.301 1.00 91.50 85 ARG A C 1
ATOM 696 O O . ARG A 1 85 ? 6.301 -10.952 5.455 1.00 91.50 85 ARG A O 1
ATOM 703 N N . VAL A 1 86 ? 6.986 -12.832 6.489 1.00 94.12 86 VAL A N 1
ATOM 704 C CA . VAL A 1 86 ? 8.198 -13.017 5.676 1.00 94.12 86 VAL A CA 1
ATOM 705 C C . VAL A 1 86 ? 7.841 -13.140 4.193 1.00 94.12 86 VAL A C 1
ATOM 707 O O . VAL A 1 86 ? 8.438 -12.453 3.371 1.00 94.12 86 VAL A O 1
ATOM 710 N N . ALA A 1 87 ? 6.822 -13.935 3.854 1.00 94.00 87 ALA A N 1
ATOM 711 C CA . ALA A 1 87 ? 6.351 -14.059 2.478 1.00 94.00 87 ALA A CA 1
ATOM 712 C C . ALA A 1 87 ? 5.906 -12.707 1.900 1.00 94.00 87 ALA A C 1
ATOM 714 O O . ALA A 1 87 ? 6.302 -12.381 0.788 1.00 94.00 87 ALA A O 1
ATOM 715 N N . SER A 1 88 ? 5.160 -11.883 2.644 1.00 91.44 88 SER A N 1
ATOM 716 C CA . SER A 1 88 ? 4.769 -10.538 2.188 1.00 91.44 88 SER A CA 1
ATOM 717 C C . SER A 1 88 ? 5.977 -9.653 1.866 1.00 91.44 88 SER A C 1
ATOM 719 O O . SER A 1 88 ? 5.962 -8.929 0.873 1.00 91.44 88 SER A O 1
ATOM 721 N N . TYR A 1 89 ? 7.043 -9.736 2.668 1.00 93.06 89 TYR A N 1
ATOM 722 C CA . TYR A 1 89 ? 8.269 -8.956 2.450 1.00 93.06 89 TYR A CA 1
ATOM 723 C C . TYR A 1 89 ? 9.052 -9.411 1.221 1.00 93.06 89 TYR A C 1
ATOM 725 O O . TYR A 1 89 ? 9.764 -8.607 0.633 1.00 93.06 89 TYR A O 1
ATOM 733 N N . ILE A 1 90 ? 8.914 -10.678 0.829 1.00 96.19 90 ILE A N 1
ATOM 734 C CA . ILE A 1 90 ? 9.556 -11.247 -0.360 1.00 96.19 90 ILE A CA 1
ATOM 735 C C . ILE A 1 90 ? 8.698 -11.016 -1.609 1.00 96.19 90 ILE A C 1
ATOM 737 O O . ILE A 1 90 ? 9.231 -10.732 -2.678 1.00 96.19 90 ILE A O 1
ATOM 741 N N . LEU A 1 91 ? 7.372 -11.100 -1.496 1.00 95.50 91 LEU A N 1
ATOM 742 C CA . LEU A 1 91 ? 6.460 -11.013 -2.640 1.00 95.50 91 LEU A CA 1
ATOM 743 C C . LEU A 1 91 ? 6.493 -9.648 -3.333 1.00 95.50 91 LEU A C 1
ATOM 745 O O . LEU A 1 91 ? 6.420 -9.591 -4.558 1.00 95.50 91 LEU A O 1
ATOM 749 N N . ILE A 1 92 ? 6.637 -8.552 -2.585 1.00 93.44 92 ILE A N 1
ATOM 750 C CA . ILE A 1 92 ? 6.726 -7.200 -3.161 1.00 93.44 92 ILE A CA 1
ATOM 751 C C . ILE A 1 92 ? 7.983 -7.039 -4.041 1.00 93.44 92 ILE A C 1
ATOM 753 O O . ILE A 1 92 ? 7.826 -6.740 -5.227 1.00 93.44 92 ILE A O 1
ATOM 757 N N . PRO A 1 93 ? 9.216 -7.280 -3.545 1.00 96.12 93 PRO A N 1
ATOM 758 C CA . PRO A 1 93 ? 10.407 -7.217 -4.389 1.00 96.12 93 PRO A CA 1
ATOM 759 C C . PRO A 1 93 ? 10.414 -8.301 -5.471 1.00 96.12 93 PRO A C 1
ATOM 761 O O . PRO A 1 93 ? 10.869 -8.029 -6.576 1.00 96.12 93 PRO A O 1
ATOM 764 N N . ALA A 1 94 ? 9.854 -9.492 -5.221 1.00 97.19 94 ALA A N 1
ATOM 765 C CA . ALA A 1 94 ? 9.686 -10.503 -6.266 1.00 97.19 94 ALA A CA 1
ATOM 766 C C . ALA A 1 94 ? 8.784 -9.999 -7.406 1.00 97.19 94 ALA A C 1
ATOM 768 O O . ALA A 1 94 ? 9.103 -10.209 -8.572 1.00 97.19 94 ALA A O 1
ATOM 769 N N . THR A 1 95 ? 7.710 -9.266 -7.094 1.00 96.56 95 THR A N 1
ATOM 770 C CA . THR A 1 95 ? 6.837 -8.638 -8.101 1.00 96.56 95 THR A CA 1
ATOM 771 C C . THR A 1 95 ? 7.600 -7.604 -8.928 1.00 96.56 95 THR A C 1
ATOM 773 O O . THR A 1 95 ? 7.508 -7.615 -10.153 1.00 96.56 95 THR A O 1
ATOM 776 N N . ALA A 1 96 ? 8.426 -6.771 -8.289 1.00 96.62 96 ALA A N 1
ATOM 777 C CA . ALA A 1 96 ? 9.324 -5.857 -8.997 1.00 96.62 96 ALA A CA 1
ATOM 778 C C . ALA A 1 96 ? 10.384 -6.602 -9.838 1.00 96.62 96 ALA A C 1
ATOM 780 O O . ALA A 1 96 ? 10.727 -6.168 -10.934 1.00 96.62 96 ALA A O 1
ATOM 781 N N . ALA A 1 97 ? 10.887 -7.750 -9.387 1.00 96.88 97 ALA A N 1
ATOM 782 C CA . ALA A 1 97 ? 11.821 -8.557 -10.171 1.00 96.88 97 ALA A CA 1
ATOM 783 C C . ALA A 1 97 ? 11.154 -9.184 -11.409 1.00 96.88 97 ALA A C 1
ATOM 785 O O . ALA A 1 97 ? 11.778 -9.253 -12.466 1.00 96.88 97 ALA A O 1
ATOM 786 N N . MET A 1 98 ? 9.876 -9.574 -11.331 1.00 96.31 98 MET A N 1
ATOM 787 C CA . MET A 1 98 ? 9.133 -10.068 -12.500 1.00 96.31 98 MET A CA 1
ATOM 788 C C . MET A 1 98 ? 9.063 -9.027 -13.622 1.00 96.31 98 MET A C 1
ATOM 790 O O . MET A 1 98 ? 9.171 -9.387 -14.793 1.00 96.31 98 MET A O 1
ATOM 794 N N . GLY A 1 99 ? 8.934 -7.741 -13.281 1.00 94.44 99 GLY A N 1
ATOM 795 C CA . GLY A 1 99 ? 8.980 -6.674 -14.277 1.00 94.44 99 GLY A CA 1
ATOM 796 C C . GLY A 1 99 ? 10.331 -6.608 -14.993 1.00 94.44 99 GLY A C 1
ATOM 797 O O . GLY A 1 99 ? 10.335 -6.519 -16.213 1.00 94.44 99 GLY A O 1
ATOM 798 N N . LEU A 1 100 ? 11.463 -6.784 -14.300 1.00 92.69 100 LEU A N 1
ATOM 799 C CA . LEU A 1 100 ? 12.788 -6.867 -14.943 1.00 92.69 100 LEU A CA 1
ATOM 800 C C . LEU A 1 100 ? 12.891 -8.036 -15.925 1.00 92.69 100 LEU A C 1
ATOM 802 O O . LEU A 1 100 ? 13.387 -7.882 -17.040 1.00 92.69 100 LEU A O 1
ATOM 806 N N . VAL A 1 101 ? 12.404 -9.207 -15.510 1.00 92.06 101 VAL A N 1
ATOM 807 C CA . VAL A 1 101 ? 12.394 -10.413 -16.347 1.00 92.06 101 VAL A CA 1
ATOM 808 C C . VAL A 1 101 ? 11.573 -10.175 -17.612 1.00 92.06 101 VAL A C 1
ATOM 810 O O . VAL A 1 101 ? 12.010 -10.512 -18.711 1.00 92.06 101 VAL A O 1
ATOM 813 N N . ALA A 1 102 ? 10.409 -9.544 -17.485 1.00 90.06 102 ALA A N 1
ATOM 814 C CA . ALA A 1 102 ? 9.589 -9.211 -18.638 1.00 90.06 102 ALA A CA 1
ATOM 815 C C . ALA A 1 102 ? 10.262 -8.167 -19.563 1.00 90.06 102 ALA A C 1
ATOM 817 O O . ALA A 1 102 ? 10.112 -8.289 -20.777 1.00 90.06 102 ALA A O 1
ATOM 818 N N . ILE A 1 103 ? 11.083 -7.233 -19.047 1.00 86.44 103 ILE A N 1
ATOM 819 C CA . ILE A 1 103 ? 11.809 -6.247 -19.873 1.00 86.44 103 ILE A CA 1
ATOM 820 C C . ILE A 1 103 ? 12.846 -6.985 -20.711 1.00 86.44 103 ILE A C 1
ATOM 822 O O . ILE A 1 103 ? 12.967 -6.743 -21.910 1.00 86.44 103 ILE A O 1
ATOM 826 N N . TYR A 1 104 ? 13.561 -7.922 -20.092 1.00 85.00 104 TYR A N 1
ATOM 827 C CA . TYR A 1 104 ? 14.529 -8.776 -20.772 1.00 85.00 104 TYR A CA 1
ATOM 828 C C . TYR A 1 104 ? 13.882 -9.630 -21.881 1.00 85.00 104 TYR A C 1
ATOM 830 O O . TYR A 1 104 ? 14.406 -9.756 -22.991 1.00 85.00 104 TYR A O 1
ATOM 838 N N . PHE A 1 105 ? 12.700 -10.199 -21.631 1.00 84.50 105 PHE A N 1
ATOM 839 C CA . PHE A 1 105 ? 11.975 -10.939 -22.668 1.00 84.50 105 PHE A CA 1
ATOM 840 C C . PHE A 1 105 ? 11.416 -10.036 -23.772 1.00 84.50 105 PHE A C 1
ATOM 842 O O . PHE A 1 105 ? 11.413 -10.427 -24.940 1.00 84.50 105 PHE A O 1
ATOM 849 N N . LEU A 1 106 ? 10.961 -8.831 -23.430 1.00 81.81 106 LEU A N 1
ATOM 850 C CA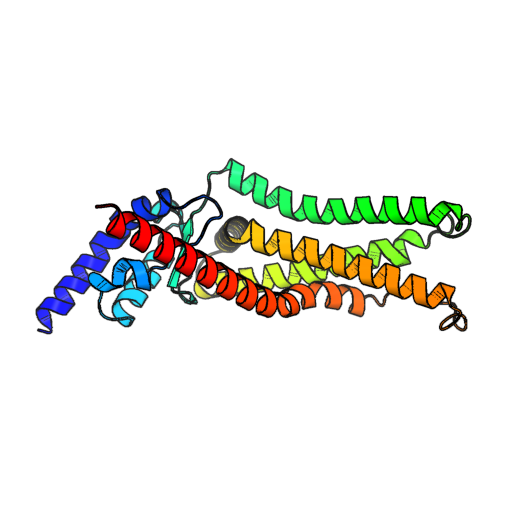 . LEU A 1 106 ? 10.476 -7.865 -24.409 1.00 81.81 106 LEU A CA 1
ATOM 851 C C . LEU A 1 106 ? 11.620 -7.396 -25.316 1.00 81.81 106 LEU A C 1
ATOM 853 O O . LEU A 1 106 ? 11.464 -7.398 -26.537 1.00 81.81 106 LEU A O 1
ATOM 857 N N . SER A 1 107 ? 12.790 -7.095 -24.744 1.00 74.56 107 SER A N 1
ATOM 858 C CA . SER A 1 107 ? 13.971 -6.682 -25.508 1.00 74.56 107 SER A CA 1
ATOM 859 C C . SER A 1 107 ? 14.493 -7.791 -26.420 1.00 74.56 107 SER A C 1
ATOM 861 O O . SER A 1 107 ? 14.864 -7.513 -27.556 1.00 74.56 107 SER A O 1
ATOM 863 N N . SER A 1 108 ? 14.458 -9.056 -25.989 1.00 75.38 108 SER A N 1
ATOM 864 C CA . SER A 1 108 ? 14.871 -10.185 -26.839 1.00 75.38 108 SER A CA 1
ATOM 865 C C . SER A 1 108 ? 13.893 -10.483 -27.983 1.00 75.38 108 SER A C 1
ATOM 867 O O . SER A 1 108 ? 14.331 -10.828 -29.082 1.00 75.38 108 SER A O 1
ATOM 869 N N . LYS A 1 109 ? 12.577 -10.330 -27.772 1.00 74.81 109 LYS A N 1
ATOM 870 C CA . LYS A 1 109 ? 11.568 -10.543 -28.827 1.00 74.81 109 LYS A CA 1
ATOM 871 C C . LYS A 1 109 ? 11.530 -9.413 -29.847 1.00 74.81 109 LYS A C 1
ATOM 873 O O . LYS A 1 109 ? 11.502 -9.701 -31.042 1.00 74.81 109 LYS A O 1
ATOM 878 N N . LEU A 1 110 ? 11.572 -8.162 -29.391 1.00 68.19 110 LEU A N 1
ATOM 879 C CA . LEU A 1 110 ? 11.747 -7.009 -30.278 1.00 68.19 110 LEU A CA 1
ATOM 880 C C . LEU A 1 110 ? 13.117 -7.098 -30.978 1.00 68.19 110 LEU A C 1
ATOM 882 O O . LEU A 1 110 ? 13.215 -6.845 -32.170 1.00 68.19 110 LEU A O 1
ATOM 886 N N . GLY A 1 111 ? 14.129 -7.629 -30.282 1.00 59.19 111 GLY A N 1
ATOM 887 C CA . GLY A 1 111 ? 15.504 -7.905 -30.715 1.00 59.19 111 GLY A CA 1
ATOM 888 C C . GLY A 1 111 ? 15.708 -8.508 -32.111 1.00 59.19 111 GLY A C 1
ATOM 889 O O . GLY A 1 111 ? 16.704 -8.193 -32.757 1.00 59.19 111 GLY A O 1
ATOM 890 N N . LYS A 1 112 ? 14.787 -9.336 -32.625 1.00 59.34 112 LYS A N 1
ATOM 891 C CA . LYS A 1 112 ? 14.961 -9.996 -33.938 1.00 59.34 112 LYS A CA 1
ATOM 892 C C . LYS A 1 112 ? 14.910 -9.035 -35.137 1.00 59.34 112 LYS A C 1
ATOM 894 O O . LYS A 1 112 ? 15.538 -9.330 -36.147 1.00 59.34 112 LYS A O 1
ATOM 899 N N . ASN A 1 113 ? 14.265 -7.872 -35.002 1.00 56.91 113 ASN A N 1
ATOM 900 C CA . ASN A 1 113 ? 14.355 -6.757 -35.963 1.00 56.91 113 ASN A CA 1
ATOM 901 C C . ASN A 1 113 ? 15.401 -5.697 -35.537 1.00 56.91 113 ASN A C 1
ATOM 903 O O . ASN A 1 113 ? 15.511 -4.637 -36.142 1.00 56.91 113 ASN A O 1
ATOM 907 N N . PHE A 1 114 ? 16.165 -5.975 -34.475 1.00 54.06 114 PHE A N 1
ATOM 908 C CA . PHE A 1 114 ? 16.906 -5.011 -33.652 1.00 54.06 114 PHE A CA 1
ATOM 909 C C . PHE A 1 114 ? 18.339 -5.491 -33.351 1.00 54.06 114 PHE A C 1
ATOM 911 O O . PHE A 1 114 ? 18.877 -5.222 -32.275 1.00 54.06 114 PHE A O 1
ATOM 918 N N . ASN A 1 115 ? 19.000 -6.161 -34.305 1.00 51.25 115 ASN A N 1
ATOM 919 C CA . ASN A 1 115 ? 20.377 -6.673 -34.156 1.00 51.25 115 ASN A CA 1
ATOM 920 C C . ASN A 1 115 ? 21.412 -5.618 -33.691 1.00 51.25 115 ASN A C 1
ATOM 922 O O . ASN A 1 115 ? 22.481 -5.987 -33.215 1.00 51.25 115 ASN A O 1
ATOM 926 N N . ASN A 1 116 ? 21.094 -4.320 -33.754 1.00 53.69 116 ASN A N 1
ATOM 927 C CA . ASN A 1 116 ? 21.962 -3.229 -33.298 1.00 53.69 116 ASN A CA 1
ATOM 928 C C . ASN A 1 116 ? 21.604 -2.623 -31.930 1.00 53.69 116 ASN A C 1
ATOM 930 O O . ASN A 1 116 ? 22.335 -1.757 -31.461 1.00 53.69 116 ASN A O 1
ATOM 934 N N . PHE A 1 117 ? 20.505 -3.028 -31.292 1.00 51.91 117 PHE A N 1
ATOM 935 C CA . PHE A 1 117 ? 19.954 -2.311 -30.134 1.00 51.91 117 PHE A CA 1
ATOM 936 C C . PHE A 1 117 ? 20.263 -2.992 -28.794 1.00 51.91 117 PHE A C 1
ATOM 938 O O . PHE A 1 117 ? 20.658 -2.334 -27.838 1.00 51.91 117 PHE A O 1
ATOM 945 N N . ALA A 1 118 ? 20.196 -4.326 -28.734 1.00 49.97 118 ALA A N 1
ATOM 946 C CA . ALA A 1 118 ? 20.542 -5.079 -27.522 1.00 49.97 118 ALA A CA 1
ATOM 947 C C . ALA A 1 118 ? 22.063 -5.167 -27.262 1.00 49.97 118 ALA A C 1
ATOM 949 O O . ALA A 1 118 ? 22.478 -5.398 -26.130 1.00 49.97 118 ALA A O 1
ATOM 950 N N . LEU A 1 119 ? 22.896 -4.975 -28.294 1.00 50.66 119 LEU A N 1
ATOM 951 C CA . LEU A 1 119 ? 24.354 -5.155 -28.228 1.00 50.66 119 LEU A CA 1
ATOM 952 C C . LEU A 1 119 ? 25.152 -3.841 -28.124 1.00 50.66 119 LEU A C 1
ATOM 954 O O . LEU A 1 119 ? 26.341 -3.886 -27.826 1.00 50.66 119 LEU A O 1
ATOM 958 N N . LYS A 1 120 ? 24.525 -2.669 -28.312 1.00 55.78 120 LYS A N 1
ATOM 959 C CA . LYS A 1 120 ? 25.198 -1.352 -28.246 1.00 55.78 120 LYS A CA 1
ATOM 960 C C . LYS A 1 120 ? 25.245 -0.709 -26.850 1.00 55.78 120 LYS A C 1
ATOM 962 O O . LYS A 1 120 ? 25.527 0.474 -26.736 1.00 55.78 120 LYS A O 1
ATOM 967 N N . GLY A 1 121 ? 24.998 -1.465 -25.779 1.00 58.00 121 GLY A N 1
ATOM 968 C CA . GLY A 1 121 ? 25.144 -0.970 -24.399 1.00 58.00 121 GLY A CA 1
ATOM 969 C C . GLY A 1 121 ? 24.000 -0.087 -23.878 1.00 58.00 121 GLY A C 1
ATOM 970 O O . GLY A 1 121 ? 23.935 0.155 -22.676 1.00 58.00 121 GLY A O 1
ATOM 971 N N . ASP A 1 122 ? 23.045 0.309 -24.723 1.00 69.94 122 ASP A N 1
ATOM 972 C CA . ASP A 1 122 ? 21.963 1.223 -24.332 1.00 69.94 122 ASP A CA 1
ATOM 973 C C . ASP A 1 122 ? 20.797 0.568 -23.581 1.00 69.94 122 ASP A C 1
ATOM 975 O O . ASP A 1 122 ? 20.003 1.273 -22.967 1.00 69.94 122 ASP A O 1
ATOM 979 N N . PHE A 1 123 ? 20.699 -0.768 -23.525 1.00 74.62 123 PHE A N 1
ATOM 980 C CA . PHE A 1 123 ? 19.636 -1.439 -22.755 1.00 74.62 123 PHE A CA 1
ATOM 981 C C . PHE A 1 123 ? 19.579 -0.960 -21.294 1.00 74.62 123 PHE A C 1
ATOM 983 O O . PHE A 1 123 ? 18.499 -0.741 -20.735 1.00 74.62 123 PHE A O 1
ATOM 990 N N . PHE A 1 124 ? 20.755 -0.786 -20.686 1.00 78.06 124 PHE A N 1
ATOM 991 C CA . PHE A 1 124 ? 20.878 -0.341 -19.304 1.00 78.06 124 PHE A CA 1
ATOM 992 C C . PHE A 1 124 ? 20.330 1.077 -19.120 1.00 78.06 124 PHE A C 1
ATOM 994 O O . PHE A 1 124 ? 19.516 1.301 -18.226 1.00 78.06 124 PHE A O 1
ATOM 1001 N N . ASN A 1 125 ? 20.728 2.005 -19.988 1.00 82.12 125 ASN A N 1
ATOM 1002 C CA . ASN A 1 125 ? 20.358 3.415 -19.873 1.00 82.12 125 ASN A CA 1
ATOM 1003 C C . ASN A 1 125 ? 18.916 3.687 -20.318 1.00 82.12 125 ASN A C 1
ATOM 1005 O O . ASN A 1 125 ? 18.242 4.518 -19.720 1.00 82.12 125 ASN A O 1
ATOM 1009 N N . VAL A 1 126 ? 18.425 2.966 -21.327 1.00 82.12 126 VAL A N 1
ATOM 1010 C CA . VAL A 1 126 ? 17.107 3.209 -21.931 1.00 82.12 126 VAL A CA 1
ATOM 1011 C C . VAL A 1 126 ? 15.984 2.502 -21.172 1.00 82.12 126 VAL A C 1
ATOM 1013 O O . VAL A 1 126 ? 14.896 3.056 -21.044 1.00 82.12 126 VAL A O 1
ATOM 1016 N N . TYR A 1 127 ? 16.223 1.300 -20.633 1.00 86.50 127 TYR A N 1
ATOM 1017 C CA . TYR A 1 127 ? 15.160 0.513 -19.992 1.00 86.50 127 TYR A CA 1
ATOM 1018 C C . TYR A 1 127 ? 15.423 0.217 -18.530 1.00 86.50 127 TYR A C 1
ATOM 1020 O O . TYR A 1 127 ? 14.539 0.434 -17.704 1.00 86.50 127 TYR A O 1
ATOM 1028 N N . LEU A 1 128 ? 16.612 -0.288 -18.192 1.00 90.62 128 LEU A N 1
ATOM 1029 C CA . LEU A 1 128 ? 16.857 -0.761 -16.832 1.00 90.62 128 LEU A CA 1
ATOM 1030 C C . LEU A 1 128 ? 16.847 0.390 -15.824 1.00 90.62 128 LEU A C 1
ATOM 1032 O O . LEU A 1 128 ? 16.145 0.301 -14.819 1.00 90.62 128 LEU A O 1
ATOM 1036 N N . ILE A 1 129 ? 17.604 1.459 -16.081 1.00 92.69 129 ILE A N 1
ATOM 1037 C CA . ILE A 1 129 ? 17.681 2.611 -15.175 1.00 92.69 129 ILE A CA 1
ATOM 1038 C C . ILE A 1 129 ? 16.299 3.266 -15.018 1.00 92.69 129 ILE A C 1
ATOM 1040 O O . ILE A 1 129 ? 15.841 3.352 -13.877 1.00 92.69 129 ILE A O 1
ATOM 1044 N N . PRO A 1 130 ? 15.576 3.640 -16.094 1.00 94.06 130 PRO A N 1
ATOM 1045 C CA . PRO A 1 130 ? 14.219 4.168 -15.973 1.00 94.06 130 PRO A CA 1
ATOM 1046 C C . PRO A 1 130 ? 13.270 3.231 -15.224 1.00 94.06 130 PRO A C 1
ATOM 1048 O O . PRO A 1 130 ? 12.543 3.673 -14.339 1.00 94.06 130 PRO A O 1
ATOM 1051 N N . TYR A 1 131 ? 13.323 1.924 -15.480 1.00 95.62 131 TYR A N 1
ATOM 1052 C CA . TYR A 1 131 ? 12.506 0.966 -14.741 1.00 95.62 131 TYR A CA 1
ATOM 1053 C C . TYR A 1 131 ? 12.805 0.978 -13.237 1.00 95.62 131 TYR A C 1
ATOM 1055 O O . TYR A 1 131 ? 11.891 1.053 -12.414 1.00 95.62 131 TYR A O 1
ATOM 1063 N N . LEU A 1 132 ? 14.086 0.924 -12.858 1.00 96.62 132 LEU A N 1
ATOM 1064 C CA . LEU A 1 132 ? 14.492 0.979 -11.454 1.00 96.62 132 LEU A CA 1
ATOM 1065 C C . LEU A 1 132 ? 14.039 2.288 -10.804 1.00 96.62 132 LEU A C 1
ATOM 1067 O O . LEU A 1 132 ? 13.547 2.269 -9.678 1.00 96.62 132 LEU A O 1
ATOM 1071 N N . LEU A 1 133 ? 14.131 3.406 -11.523 1.00 96.88 133 LEU A N 1
ATOM 1072 C CA . LEU A 1 133 ? 13.632 4.704 -11.074 1.00 96.88 133 LEU A CA 1
ATOM 1073 C C . LEU A 1 133 ? 12.107 4.721 -10.896 1.00 96.88 133 LEU A C 1
ATOM 1075 O O . LEU A 1 133 ? 11.617 5.268 -9.907 1.00 96.88 133 LEU A O 1
ATOM 1079 N N . THR A 1 134 ? 11.349 4.056 -11.768 1.00 97.19 134 THR A N 1
ATOM 1080 C CA . THR A 1 134 ? 9.909 3.829 -11.575 1.00 97.19 134 THR A CA 1
ATOM 1081 C C . THR A 1 134 ? 9.634 3.025 -10.304 1.00 97.19 134 THR A C 1
ATOM 1083 O O . THR A 1 134 ? 8.781 3.415 -9.503 1.00 97.19 134 THR A O 1
ATOM 1086 N N . ILE A 1 135 ? 10.389 1.956 -10.038 1.00 97.56 135 ILE A N 1
ATOM 1087 C CA . ILE A 1 135 ? 10.261 1.192 -8.785 1.00 97.56 135 ILE A CA 1
ATOM 1088 C C . ILE A 1 135 ? 10.622 2.047 -7.561 1.00 97.56 135 ILE A C 1
ATOM 1090 O O . ILE A 1 135 ? 9.940 1.961 -6.534 1.00 97.56 135 ILE A O 1
ATOM 1094 N N . VAL A 1 136 ? 11.637 2.910 -7.659 1.00 97.06 136 VAL A N 1
ATOM 1095 C CA . VAL A 1 136 ? 11.981 3.887 -6.610 1.00 97.06 136 VAL A CA 1
ATOM 1096 C C . VAL A 1 136 ? 10.816 4.845 -6.361 1.00 97.06 136 VAL A C 1
ATOM 1098 O O . VAL A 1 136 ? 10.458 5.061 -5.203 1.00 97.06 136 VAL A O 1
ATOM 1101 N N . GLY A 1 137 ? 10.172 5.355 -7.413 1.00 96.25 137 GLY A N 1
ATOM 1102 C CA . GLY A 1 137 ? 8.983 6.204 -7.310 1.00 96.25 137 GLY A CA 1
ATOM 1103 C C . GLY A 1 137 ? 7.843 5.544 -6.526 1.00 96.25 137 GLY A C 1
ATOM 1104 O O . GLY A 1 137 ? 7.339 6.123 -5.561 1.00 96.25 137 GLY A O 1
ATOM 1105 N N . VAL A 1 138 ? 7.492 4.298 -6.869 1.00 95.81 138 VAL A N 1
ATOM 1106 C CA . VAL A 1 138 ? 6.466 3.517 -6.144 1.00 95.81 138 VAL A CA 1
ATOM 1107 C C . VAL A 1 138 ? 6.879 3.275 -4.693 1.00 95.81 138 VAL A C 1
ATOM 1109 O O . VAL A 1 138 ? 6.078 3.436 -3.772 1.00 95.81 138 VAL A O 1
ATOM 1112 N N . THR A 1 139 ? 8.142 2.910 -4.470 1.00 94.81 139 THR A N 1
ATOM 1113 C CA . THR A 1 139 ? 8.680 2.645 -3.128 1.00 94.81 139 THR A CA 1
ATOM 1114 C C . THR A 1 139 ? 8.613 3.893 -2.251 1.00 94.81 139 THR A C 1
ATOM 1116 O O . THR A 1 139 ? 8.215 3.804 -1.090 1.00 94.81 139 THR A O 1
ATOM 1119 N N . GLY A 1 140 ? 8.926 5.070 -2.802 1.00 94.56 140 GLY A N 1
ATOM 1120 C CA . GLY A 1 140 ? 8.796 6.350 -2.107 1.00 94.56 140 GLY A CA 1
ATOM 1121 C C . GLY A 1 140 ? 7.364 6.621 -1.642 1.00 94.56 140 GLY A C 1
ATOM 1122 O O . GLY A 1 140 ? 7.158 7.068 -0.512 1.00 94.56 140 GLY A O 1
ATOM 1123 N N . HIS A 1 141 ? 6.366 6.280 -2.461 1.00 90.88 141 HIS A N 1
ATOM 1124 C CA . HIS A 1 141 ? 4.957 6.388 -2.078 1.00 90.88 141 HIS A CA 1
ATOM 1125 C C . HIS A 1 141 ? 4.574 5.405 -0.960 1.00 90.88 141 HIS A C 1
ATOM 1127 O O . HIS A 1 141 ? 3.967 5.806 0.033 1.00 90.88 141 HIS A O 1
ATOM 1133 N N . ILE A 1 142 ? 5.009 4.143 -1.052 1.00 91.25 142 ILE A N 1
ATOM 1134 C CA . ILE A 1 142 ? 4.801 3.129 0.000 1.00 91.25 142 ILE A CA 1
ATOM 1135 C C . ILE A 1 142 ? 5.407 3.590 1.334 1.00 91.25 142 ILE A C 1
ATOM 1137 O O . ILE A 1 142 ? 4.756 3.504 2.379 1.00 91.25 142 ILE A O 1
ATOM 1141 N N . ILE A 1 143 ? 6.639 4.109 1.305 1.00 91.12 143 ILE A N 1
ATOM 1142 C CA . ILE A 1 143 ? 7.325 4.627 2.494 1.00 91.12 143 ILE A CA 1
ATOM 1143 C C . ILE A 1 143 ? 6.565 5.824 3.062 1.00 91.12 143 ILE A C 1
ATOM 1145 O O . ILE A 1 143 ? 6.328 5.845 4.266 1.00 91.12 143 ILE A O 1
ATOM 1149 N N . LYS A 1 144 ? 6.138 6.783 2.230 1.00 91.25 144 LYS A N 1
ATOM 1150 C CA . LYS A 1 144 ? 5.341 7.945 2.662 1.00 91.25 144 LYS A CA 1
ATOM 1151 C C . LYS A 1 144 ? 4.059 7.521 3.383 1.00 91.25 144 LYS A C 1
ATOM 1153 O O . LYS A 1 144 ? 3.743 8.060 4.442 1.00 91.25 144 LYS A O 1
ATOM 1158 N N . GLU A 1 145 ? 3.330 6.543 2.847 1.00 87.19 145 GLU A N 1
ATOM 1159 C CA . GLU A 1 145 ? 2.126 6.021 3.506 1.00 87.19 145 GLU A CA 1
ATOM 1160 C C . GLU A 1 145 ? 2.438 5.317 4.831 1.00 87.19 145 GLU A C 1
ATOM 1162 O O . GLU A 1 145 ? 1.681 5.435 5.796 1.00 87.19 145 GLU A O 1
ATOM 1167 N N . ALA A 1 146 ? 3.545 4.577 4.897 1.00 85.19 146 ALA A N 1
ATOM 1168 C CA . ALA A 1 146 ? 3.959 3.878 6.108 1.00 85.19 146 ALA A CA 1
ATOM 1169 C C . ALA A 1 146 ? 4.476 4.832 7.200 1.00 85.19 146 ALA A C 1
ATOM 1171 O O . ALA A 1 146 ? 4.209 4.622 8.386 1.00 85.19 146 ALA A O 1
ATOM 1172 N N . THR A 1 147 ? 5.203 5.888 6.829 1.00 84.94 147 THR A N 1
ATOM 1173 C CA . THR A 1 14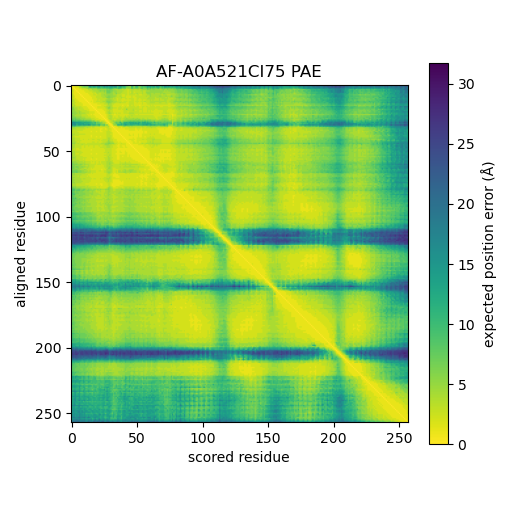7 ? 5.731 6.875 7.781 1.00 84.94 147 THR A CA 1
ATOM 1174 C C . THR A 1 147 ? 4.627 7.754 8.343 1.00 84.94 147 THR A C 1
ATOM 1176 O O . THR A 1 147 ? 4.630 7.985 9.551 1.00 84.94 147 THR A O 1
ATOM 1179 N N . ALA A 1 148 ? 3.639 8.154 7.535 1.00 84.25 148 ALA A N 1
ATOM 1180 C CA . ALA A 1 148 ? 2.448 8.854 8.022 1.00 84.25 148 ALA A CA 1
ATOM 1181 C C . ALA A 1 148 ? 1.756 8.068 9.151 1.00 84.25 148 ALA A C 1
ATOM 1183 O O . ALA A 1 148 ? 1.420 8.628 10.193 1.00 84.25 148 ALA A O 1
ATOM 1184 N N . PHE A 1 149 ? 1.661 6.743 9.005 1.00 78.06 149 PHE A N 1
ATOM 1185 C CA . PHE A 1 149 ? 1.124 5.860 10.040 1.00 78.06 149 PHE A CA 1
ATOM 1186 C C . PHE A 1 149 ? 2.016 5.777 11.296 1.00 78.06 149 PHE A C 1
ATOM 1188 O O . PHE A 1 149 ? 1.525 5.756 12.430 1.00 78.06 149 PHE A O 1
ATOM 1195 N N . SER A 1 150 ? 3.342 5.738 11.123 1.00 73.94 150 SER A N 1
ATOM 1196 C CA . SER A 1 150 ? 4.277 5.651 12.252 1.00 73.94 150 SER A CA 1
ATOM 1197 C C . SER A 1 150 ? 4.396 6.956 13.046 1.00 73.94 150 SER A C 1
ATOM 1199 O O . SER A 1 150 ? 4.591 6.903 14.261 1.00 73.94 150 SER A O 1
ATOM 1201 N N . LEU A 1 151 ? 4.285 8.116 12.392 1.00 68.75 151 LEU A N 1
ATOM 1202 C CA . LEU A 1 151 ? 4.436 9.434 13.022 1.00 68.75 151 LEU A CA 1
ATOM 1203 C C . LEU A 1 151 ? 3.324 9.745 14.028 1.00 68.75 151 LEU A C 1
ATOM 1205 O O . LEU A 1 151 ? 3.574 10.421 15.023 1.00 68.75 151 LEU A O 1
ATOM 1209 N N . ILE A 1 152 ? 2.135 9.168 13.843 1.00 64.56 152 ILE A N 1
ATOM 1210 C CA . ILE A 1 152 ? 1.023 9.263 14.803 1.00 64.56 152 ILE A CA 1
ATOM 1211 C C . ILE A 1 152 ? 1.386 8.607 16.158 1.00 64.56 152 ILE A C 1
ATOM 1213 O O . ILE A 1 152 ? 0.755 8.877 17.176 1.00 64.56 152 ILE A O 1
ATOM 1217 N N . ASN A 1 153 ? 2.445 7.787 16.210 1.00 64.25 153 ASN A N 1
ATOM 1218 C CA . ASN A 1 153 ? 2.880 7.038 17.394 1.00 64.25 153 ASN A CA 1
ATOM 1219 C C . ASN A 1 153 ? 4.345 7.333 17.806 1.00 64.25 153 ASN A C 1
ATOM 1221 O O . ASN A 1 153 ? 4.99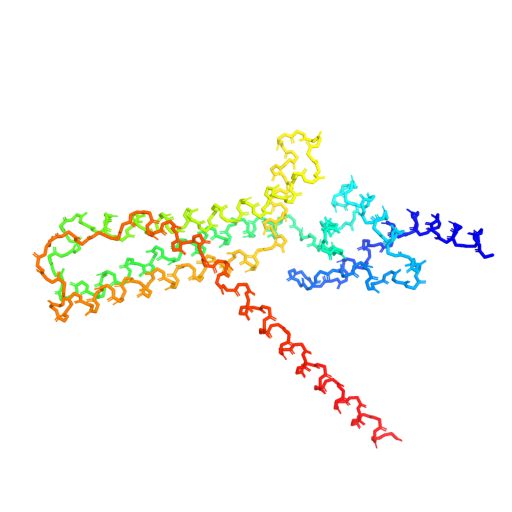6 6.490 18.425 1.00 64.25 153 ASN A O 1
ATOM 1225 N N . SER A 1 154 ? 4.871 8.507 17.435 1.00 54.50 154 SER A N 1
ATOM 1226 C CA . SER A 1 154 ? 6.300 8.863 17.297 1.00 54.50 154 SER A CA 1
ATOM 1227 C C . SER A 1 154 ? 7.177 8.954 18.557 1.00 54.50 154 SER A C 1
ATOM 1229 O O . SER A 1 154 ? 8.333 9.350 18.449 1.00 54.50 154 SER A O 1
ATOM 1231 N N . SER A 1 155 ? 6.730 8.537 19.742 1.00 66.19 155 SER A N 1
ATOM 1232 C CA . SER A 1 155 ? 7.588 8.568 20.944 1.00 66.19 155 SER A CA 1
ATOM 1233 C C . SER A 1 155 ? 8.516 7.352 21.100 1.00 66.19 155 SER A C 1
ATOM 1235 O O . SER A 1 155 ? 9.149 7.186 22.140 1.00 66.19 155 SER A O 1
ATOM 1237 N N . GLN A 1 156 ? 8.586 6.464 20.102 1.00 68.44 156 GLN A N 1
ATOM 1238 C CA . GLN A 1 156 ? 9.251 5.161 20.212 1.00 68.44 156 GLN A CA 1
ATOM 1239 C C . GLN A 1 156 ? 10.504 5.073 19.324 1.00 68.44 156 GLN A C 1
ATOM 1241 O O . GLN A 1 156 ? 10.535 5.616 18.224 1.00 68.44 156 GLN A O 1
ATOM 1246 N N . GLY A 1 157 ? 11.547 4.379 19.802 1.00 82.56 157 GLY A N 1
ATOM 1247 C CA . GLY A 1 157 ? 12.844 4.275 19.117 1.00 82.56 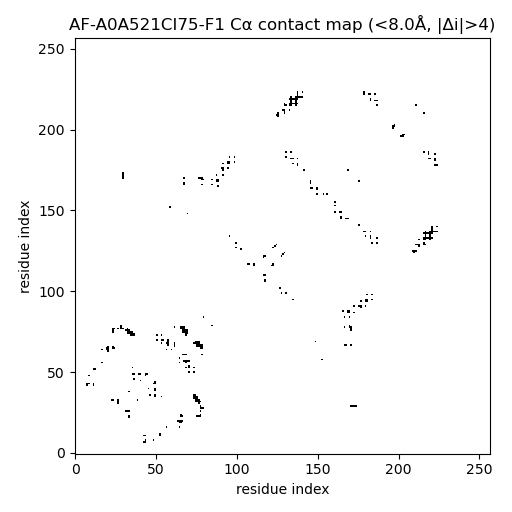157 GLY A CA 1
ATOM 1248 C C . GLY A 1 157 ? 12.795 3.624 17.723 1.00 82.56 157 GLY A C 1
ATOM 1249 O O . GLY A 1 157 ? 11.851 2.910 17.378 1.00 82.56 157 GLY A O 1
ATOM 1250 N N . PHE A 1 158 ? 13.856 3.825 16.932 1.00 82.75 158 PHE A N 1
ATOM 1251 C CA . PHE A 1 158 ? 13.953 3.436 15.512 1.00 82.75 158 PHE A CA 1
ATOM 1252 C C . PHE A 1 158 ? 13.585 1.969 15.214 1.00 82.75 158 PHE A C 1
ATOM 1254 O O . PHE A 1 158 ? 12.869 1.691 14.253 1.00 82.75 158 PHE A O 1
ATOM 1261 N N . GLN A 1 159 ? 14.002 1.019 16.060 1.00 84.75 159 GLN A N 1
ATOM 1262 C CA . GLN A 1 159 ? 13.671 -0.404 15.879 1.00 84.75 159 GLN A CA 1
ATOM 1263 C C . GLN A 1 159 ? 12.158 -0.670 15.926 1.00 84.75 159 GLN A C 1
ATOM 1265 O O . GLN A 1 159 ? 11.646 -1.523 15.199 1.00 84.75 159 GLN A O 1
ATOM 1270 N N . ILE A 1 160 ? 11.426 0.075 16.757 1.00 82.56 160 ILE A N 1
ATOM 1271 C CA . ILE A 1 160 ? 9.974 -0.068 16.886 1.00 82.56 160 ILE A CA 1
ATOM 1272 C C . ILE A 1 160 ? 9.276 0.529 15.662 1.00 82.56 160 ILE A C 1
ATOM 1274 O O . ILE A 1 160 ? 8.331 -0.072 15.148 1.00 82.56 160 ILE A O 1
ATOM 1278 N N . VAL A 1 161 ? 9.775 1.661 15.157 1.00 84.06 161 VAL A N 1
ATOM 1279 C CA . VAL A 1 161 ? 9.304 2.286 13.911 1.00 84.06 161 VAL A CA 1
ATOM 1280 C C . VAL A 1 161 ? 9.454 1.321 12.736 1.00 84.06 161 VAL A C 1
ATOM 1282 O O . VAL A 1 161 ? 8.479 1.058 12.034 1.00 84.06 161 VAL A O 1
ATOM 1285 N N . LEU A 1 162 ? 10.632 0.711 12.571 1.00 86.25 162 LEU A N 1
ATOM 1286 C CA . LEU A 1 162 ? 10.877 -0.248 11.493 1.00 86.25 162 LEU A CA 1
ATOM 1287 C C . LEU A 1 162 ? 9.996 -1.499 11.630 1.00 86.25 162 LEU A C 1
ATOM 1289 O O . LEU A 1 162 ? 9.412 -1.962 10.651 1.00 86.25 162 LEU A O 1
ATOM 1293 N N . GLY A 1 163 ? 9.835 -2.021 12.850 1.00 87.44 163 GLY A N 1
ATOM 1294 C CA . GLY A 1 163 ? 8.947 -3.154 13.118 1.00 87.44 163 GLY A CA 1
ATOM 1295 C C . GLY A 1 163 ? 7.484 -2.861 12.770 1.00 87.44 163 GLY A C 1
ATOM 1296 O O . GLY A 1 163 ? 6.805 -3.712 12.191 1.00 87.44 163 GLY A O 1
ATOM 1297 N N . ARG A 1 164 ? 6.998 -1.651 13.072 1.00 85.19 164 ARG A N 1
ATOM 1298 C CA . ARG A 1 164 ? 5.647 -1.194 12.702 1.00 85.19 164 ARG A CA 1
ATOM 1299 C C . ARG A 1 164 ? 5.504 -0.997 11.196 1.00 85.19 164 ARG A C 1
ATOM 1301 O O . ARG A 1 164 ? 4.494 -1.419 10.645 1.00 85.19 164 ARG A O 1
ATOM 1308 N N . LEU A 1 165 ? 6.508 -0.419 10.539 1.00 88.31 165 LEU A N 1
ATOM 1309 C CA . LEU A 1 165 ? 6.536 -0.252 9.085 1.00 88.31 165 LEU A CA 1
ATOM 1310 C C . LEU A 1 165 ? 6.453 -1.605 8.373 1.00 88.31 165 LEU A C 1
ATOM 1312 O O . LEU A 1 165 ? 5.621 -1.786 7.490 1.00 88.31 165 LEU A O 1
ATOM 1316 N N . MET A 1 166 ? 7.240 -2.589 8.810 1.00 91.00 166 MET A N 1
ATOM 1317 C CA . MET A 1 166 ? 7.185 -3.944 8.256 1.00 91.00 166 MET A CA 1
ATOM 1318 C C . MET A 1 166 ? 5.809 -4.583 8.477 1.00 91.00 166 MET A C 1
ATOM 1320 O O . MET A 1 166 ? 5.20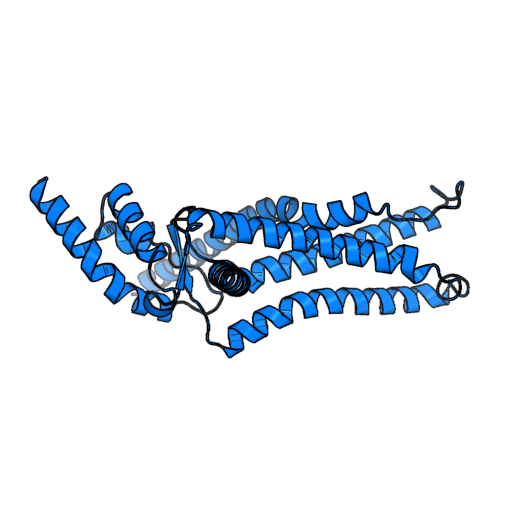7 -5.119 7.550 1.00 91.00 166 MET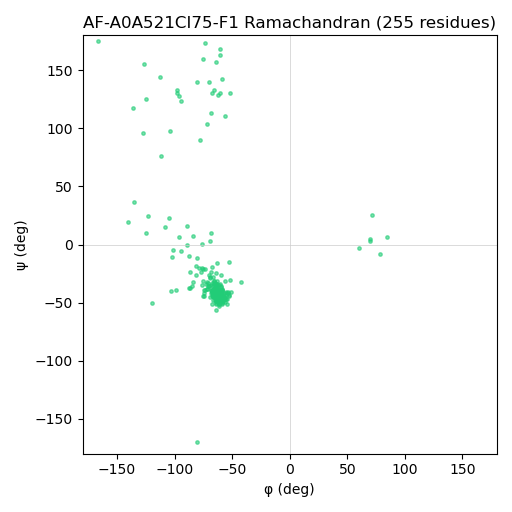 A O 1
ATOM 1324 N N . LEU A 1 167 ? 5.246 -4.464 9.680 1.00 90.94 167 LEU A N 1
ATOM 1325 C CA . LEU A 1 167 ? 3.887 -4.940 9.950 1.00 90.94 167 LEU A CA 1
ATOM 1326 C C . LEU A 1 167 ? 2.842 -4.265 9.045 1.00 90.94 167 LEU A C 1
ATOM 1328 O O . LEU A 1 167 ? 1.927 -4.936 8.569 1.00 90.94 167 LEU A O 1
ATOM 1332 N N . TRP A 1 168 ? 2.991 -2.969 8.777 1.00 90.06 168 TRP A N 1
ATOM 1333 C CA . TRP A 1 168 ? 2.113 -2.223 7.881 1.00 90.06 168 TRP A CA 1
ATOM 1334 C C . TRP A 1 168 ? 2.194 -2.714 6.437 1.00 90.06 168 TRP A C 1
ATOM 1336 O O . TRP A 1 168 ? 1.159 -2.942 5.811 1.00 90.06 168 TRP A O 1
ATOM 1346 N N . ILE A 1 169 ? 3.413 -2.954 5.945 1.00 90.81 169 ILE A N 1
ATOM 1347 C CA . ILE A 1 169 ? 3.659 -3.573 4.638 1.00 90.81 169 ILE A CA 1
ATOM 1348 C C . ILE A 1 169 ? 2.957 -4.917 4.531 1.00 90.81 169 ILE A C 1
ATOM 1350 O O . ILE A 1 169 ? 2.270 -5.166 3.547 1.00 90.81 169 ILE A O 1
ATOM 1354 N N . HIS A 1 170 ? 3.076 -5.759 5.554 1.00 92.12 170 HIS A N 1
ATOM 1355 C CA . HIS A 1 170 ? 2.403 -7.051 5.566 1.00 92.12 170 HIS A CA 1
ATOM 1356 C C . HIS A 1 170 ? 0.875 -6.910 5.491 1.00 92.12 170 HIS A C 1
ATOM 1358 O O . HIS A 1 170 ? 0.222 -7.575 4.693 1.00 92.12 170 HIS A O 1
ATOM 1364 N N . VAL A 1 171 ? 0.300 -6.025 6.301 1.00 91.06 171 VAL A N 1
ATOM 1365 C CA . VAL A 1 171 ? -1.151 -5.815 6.359 1.00 91.06 171 VAL A CA 1
ATOM 1366 C C . VAL A 1 171 ? -1.720 -5.240 5.056 1.00 91.06 171 VAL A C 1
ATOM 1368 O O . VAL A 1 171 ? -2.857 -5.540 4.695 1.00 91.06 171 VAL A O 1
ATOM 1371 N N . ARG A 1 172 ? -0.946 -4.412 4.348 1.00 90.50 172 ARG A N 1
ATOM 1372 C CA . ARG A 1 172 ? -1.331 -3.799 3.069 1.00 90.50 172 ARG A CA 1
ATOM 1373 C C . ARG A 1 172 ? -0.645 -4.443 1.866 1.00 90.50 172 ARG A C 1
ATOM 1375 O O . ARG A 1 172 ? -0.572 -3.818 0.809 1.00 90.50 172 ARG A O 1
ATOM 1382 N N . GLU A 1 173 ? -0.194 -5.690 1.999 1.00 91.38 173 GLU A N 1
ATOM 1383 C CA . GLU A 1 173 ? 0.598 -6.376 0.971 1.00 91.38 173 GLU A CA 1
ATOM 1384 C C . GLU A 1 173 ? -0.077 -6.338 -0.403 1.00 91.38 173 GLU A C 1
ATOM 1386 O O . GLU A 1 173 ? 0.571 -6.015 -1.390 1.00 91.38 173 GLU A O 1
ATOM 1391 N N . PHE A 1 174 ? -1.392 -6.579 -0.459 1.00 90.00 174 PHE A N 1
ATOM 1392 C CA . PHE A 1 174 ? -2.132 -6.628 -1.715 1.00 90.00 174 PHE A CA 1
ATOM 1393 C C . PHE A 1 174 ? -2.196 -5.255 -2.383 1.00 90.00 174 PHE A C 1
ATOM 1395 O O . PHE A 1 174 ? -1.990 -5.156 -3.590 1.00 90.00 174 PHE A O 1
ATOM 1402 N N . LYS A 1 175 ? -2.413 -4.189 -1.595 1.00 89.62 175 LYS A N 1
ATOM 1403 C CA . LYS A 1 175 ? -2.385 -2.812 -2.106 1.00 89.62 175 LYS A CA 1
ATOM 1404 C C . LYS A 1 175 ? -1.014 -2.529 -2.720 1.00 89.62 175 LYS A C 1
ATOM 1406 O O . LYS A 1 175 ? -0.945 -2.123 -3.870 1.00 89.62 175 LYS A O 1
ATOM 1411 N N . PHE A 1 176 ? 0.065 -2.799 -1.987 1.00 91.88 176 PHE A N 1
ATOM 1412 C CA . PHE A 1 176 ? 1.424 -2.504 -2.446 1.00 91.88 176 PHE A CA 1
ATOM 1413 C C . PHE A 1 176 ? 1.858 -3.360 -3.638 1.00 91.88 176 PHE A C 1
ATOM 1415 O O . PHE A 1 176 ? 2.445 -2.830 -4.578 1.00 91.88 176 PHE A O 1
ATOM 1422 N N . MET A 1 177 ? 1.515 -4.650 -3.659 1.00 92.81 177 MET A N 1
ATOM 1423 C CA . MET A 1 177 ? 1.717 -5.509 -4.828 1.00 92.81 177 MET A CA 1
ATOM 1424 C C . MET A 1 177 ? 0.985 -4.968 -6.055 1.00 92.81 177 MET A C 1
ATOM 1426 O O . MET A 1 177 ? 1.566 -4.921 -7.135 1.00 92.81 177 MET A O 1
ATOM 1430 N N . PHE A 1 178 ? -0.265 -4.530 -5.891 1.00 92.12 178 PHE A N 1
ATOM 1431 C CA . PHE A 1 178 ? -1.041 -3.948 -6.980 1.00 92.12 178 PHE A CA 1
ATOM 1432 C C . PHE A 1 178 ? -0.437 -2.627 -7.469 1.00 92.12 178 PHE A C 1
ATOM 1434 O O . PHE A 1 178 ? -0.315 -2.443 -8.678 1.00 92.12 178 PHE A O 1
ATOM 1441 N N . SER A 1 179 ? 0.007 -1.740 -6.571 1.00 92.38 179 SER A N 1
ATOM 1442 C CA . SER A 1 179 ? 0.696 -0.496 -6.947 1.00 92.38 179 SER A CA 1
ATOM 1443 C C . SER A 1 179 ? 1.980 -0.788 -7.740 1.00 92.38 179 SER A C 1
ATOM 1445 O O . SER A 1 179 ? 2.204 -0.172 -8.779 1.00 92.38 179 SER A O 1
ATOM 1447 N N . VAL A 1 180 ? 2.784 -1.777 -7.320 1.00 95.38 180 VAL A N 1
ATOM 1448 C CA . VAL A 1 180 ? 3.989 -2.211 -8.056 1.00 95.38 180 VAL A CA 1
ATOM 1449 C C . VAL A 1 180 ? 3.628 -2.799 -9.420 1.00 95.38 180 VAL A C 1
ATOM 1451 O O . VAL A 1 180 ? 4.180 -2.367 -10.427 1.00 95.38 180 VAL A O 1
ATOM 1454 N N . LEU A 1 181 ? 2.682 -3.741 -9.486 1.00 95.31 181 LEU A N 1
ATOM 1455 C CA . LEU A 1 181 ? 2.241 -4.351 -10.746 1.00 95.31 181 LEU A CA 1
ATOM 1456 C C . LEU A 1 181 ? 1.731 -3.298 -11.733 1.00 95.31 181 LEU A C 1
ATOM 1458 O O . LEU A 1 181 ? 2.039 -3.337 -12.920 1.00 95.31 181 LEU A O 1
ATOM 1462 N N . THR A 1 182 ? 0.975 -2.333 -11.231 1.00 93.94 182 THR A N 1
ATOM 1463 C CA . THR A 1 182 ? 0.418 -1.261 -12.045 1.00 93.94 182 THR A CA 1
ATOM 1464 C C . THR A 1 182 ? 1.504 -0.324 -12.562 1.00 93.94 182 THR A C 1
ATOM 1466 O O . THR A 1 182 ? 1.456 0.071 -13.722 1.00 93.94 182 THR A O 1
ATOM 1469 N N . ALA A 1 183 ? 2.518 -0.017 -11.753 1.00 95.31 183 ALA A N 1
ATOM 1470 C CA . ALA A 1 183 ? 3.665 0.762 -12.206 1.00 95.31 183 ALA A CA 1
ATOM 1471 C C . ALA A 1 183 ? 4.493 0.022 -13.261 1.00 95.31 183 ALA A C 1
ATOM 1473 O O . ALA A 1 183 ? 4.931 0.637 -14.228 1.00 95.31 183 ALA A O 1
ATOM 1474 N N . ILE A 1 184 ? 4.639 -1.300 -13.124 1.00 95.88 184 ILE A N 1
ATOM 1475 C CA . ILE A 1 184 ? 5.249 -2.153 -14.149 1.00 95.88 184 ILE A CA 1
ATOM 1476 C C . ILE A 1 184 ? 4.456 -2.042 -15.459 1.00 95.88 184 ILE A C 1
ATOM 1478 O O . ILE A 1 184 ? 5.037 -1.772 -16.505 1.00 95.88 184 ILE A O 1
ATOM 1482 N N . VAL A 1 185 ? 3.129 -2.197 -15.414 1.00 94.81 185 VAL A N 1
ATOM 1483 C CA . VAL A 1 185 ? 2.264 -2.063 -16.600 1.00 94.81 185 VAL A CA 1
ATOM 1484 C C . VAL A 1 185 ? 2.353 -0.661 -17.207 1.00 94.81 185 VAL A C 1
ATOM 1486 O O . VAL A 1 185 ? 2.496 -0.540 -18.420 1.00 94.81 185 VAL A O 1
ATOM 1489 N N . ALA A 1 186 ? 2.312 0.391 -16.388 1.00 93.94 186 ALA A N 1
ATOM 1490 C CA . ALA A 1 186 ? 2.431 1.773 -16.848 1.00 93.94 186 ALA A CA 1
ATOM 1491 C C . ALA A 1 186 ? 3.777 2.021 -17.542 1.00 93.94 186 ALA A C 1
ATOM 1493 O O . ALA A 1 186 ? 3.810 2.621 -18.615 1.00 93.94 186 ALA A O 1
ATOM 1494 N N . PHE A 1 187 ? 4.867 1.495 -16.978 1.00 94.44 187 PHE A N 1
ATOM 1495 C CA . PHE A 1 187 ? 6.189 1.533 -17.594 1.00 94.44 187 PHE A CA 1
ATOM 1496 C C . PHE A 1 187 ? 6.200 0.837 -18.960 1.00 94.44 187 PHE A C 1
ATOM 1498 O O . PHE A 1 187 ? 6.697 1.401 -19.930 1.00 94.44 187 PHE A O 1
ATOM 1505 N N . TYR A 1 188 ? 5.593 -0.347 -19.078 1.00 92.62 188 TYR A N 1
ATOM 1506 C CA . TYR A 1 188 ? 5.496 -1.039 -20.367 1.00 92.62 188 TYR A CA 1
ATOM 1507 C C . TYR A 1 188 ? 4.668 -0.295 -21.399 1.00 92.62 188 TYR A C 1
ATOM 1509 O O . TYR A 1 188 ? 5.074 -0.221 -22.554 1.00 92.62 188 TYR A O 1
ATOM 1517 N N . ILE A 1 189 ? 3.518 0.247 -21.002 1.00 92.12 189 ILE A N 1
ATOM 1518 C CA . ILE A 1 189 ? 2.688 1.062 -21.892 1.00 92.12 189 ILE A CA 1
ATOM 1519 C C . ILE A 1 189 ? 3.500 2.254 -22.392 1.00 92.12 189 ILE A C 1
ATOM 1521 O O . ILE A 1 189 ? 3.468 2.540 -23.583 1.00 92.12 189 ILE A O 1
ATOM 1525 N N . PHE A 1 190 ? 4.265 2.901 -21.511 1.00 90.31 190 PHE A N 1
ATOM 1526 C CA . PHE A 1 190 ? 5.126 4.018 -21.879 1.00 90.31 190 PHE A CA 1
ATOM 1527 C C . PHE A 1 190 ? 6.217 3.600 -22.873 1.00 90.31 190 PHE A C 1
ATOM 1529 O O . PHE A 1 190 ? 6.367 4.239 -23.907 1.00 90.31 190 PHE A O 1
ATOM 1536 N N . VAL A 1 191 ? 6.912 2.488 -22.615 1.00 87.25 191 VAL A N 1
ATOM 1537 C CA . VAL A 1 191 ? 7.927 1.931 -23.527 1.00 87.25 191 VAL A CA 1
ATOM 1538 C C . VAL A 1 191 ? 7.334 1.578 -24.894 1.00 87.25 191 VAL A C 1
ATOM 1540 O O . VAL A 1 191 ? 7.934 1.885 -25.917 1.00 87.25 191 VAL A O 1
ATOM 1543 N N . LEU A 1 192 ? 6.160 0.943 -24.935 1.00 87.00 192 LEU A N 1
ATOM 1544 C CA . LEU A 1 192 ? 5.492 0.577 -26.188 1.00 87.00 192 LEU A CA 1
ATOM 1545 C C . LEU A 1 192 ? 4.963 1.801 -26.945 1.00 87.00 192 LEU A C 1
ATOM 1547 O O . LEU A 1 192 ? 4.989 1.822 -28.173 1.00 87.00 192 LEU A O 1
ATOM 1551 N N . TRP A 1 193 ? 4.481 2.813 -26.226 1.00 87.38 193 TRP A N 1
ATOM 1552 C CA . TRP A 1 193 ? 4.034 4.074 -26.810 1.00 87.38 193 TRP A CA 1
ATOM 1553 C C . TRP A 1 193 ? 5.204 4.846 -27.423 1.00 87.38 193 TRP A C 1
ATOM 1555 O O . TRP A 1 193 ? 5.125 5.252 -28.582 1.00 87.38 193 TRP A O 1
ATOM 1565 N N . ASP A 1 194 ? 6.303 4.980 -26.682 1.00 82.25 194 ASP A N 1
ATOM 1566 C CA . ASP A 1 194 ? 7.545 5.590 -27.160 1.00 82.25 194 ASP A CA 1
ATOM 1567 C C . ASP A 1 194 ? 8.072 4.862 -28.408 1.00 82.25 194 ASP A C 1
ATOM 1569 O O . ASP A 1 194 ? 8.318 5.475 -29.448 1.00 82.25 194 ASP A O 1
ATOM 1573 N N . TYR A 1 195 ? 8.093 3.529 -28.356 1.00 78.44 195 TYR A N 1
ATOM 1574 C CA . TYR A 1 195 ? 8.442 2.671 -29.485 1.00 78.44 195 TYR A CA 1
ATOM 1575 C C . TYR A 1 195 ? 7.556 2.890 -30.721 1.00 78.44 195 TYR A C 1
ATOM 1577 O O . TYR A 1 195 ? 8.053 3.022 -31.838 1.00 78.44 195 TYR A O 1
ATOM 1585 N N . SER A 1 196 ? 6.236 2.949 -30.539 1.00 83.06 196 SER A N 1
ATOM 1586 C CA . SER A 1 196 ? 5.300 3.168 -31.646 1.00 83.06 196 SER A CA 1
ATOM 1587 C C . SER A 1 196 ? 5.497 4.538 -32.299 1.00 83.06 196 SER A C 1
ATOM 1589 O O . SER A 1 196 ? 5.335 4.668 -33.512 1.00 83.06 196 SER A O 1
ATOM 1591 N N . ASN A 1 197 ? 5.817 5.569 -31.515 1.00 81.06 197 ASN A N 1
ATOM 1592 C CA . ASN A 1 197 ? 6.069 6.908 -32.044 1.00 81.06 197 ASN A CA 1
ATOM 1593 C C . ASN A 1 197 ? 7.391 6.980 -32.818 1.00 81.06 197 ASN A C 1
ATOM 1595 O O . ASN A 1 197 ? 7.495 7.722 -33.799 1.00 81.06 197 ASN A O 1
ATOM 1599 N N . TRP A 1 198 ? 8.381 6.197 -32.386 1.00 74.50 198 TRP A N 1
ATOM 1600 C CA . TRP A 1 198 ? 9.643 6.027 -33.092 1.00 74.50 198 TRP A CA 1
ATOM 1601 C C . TRP A 1 198 ? 9.443 5.426 -34.486 1.00 74.50 198 TRP A C 1
ATOM 1603 O O . TRP A 1 198 ? 9.903 6.001 -35.473 1.00 74.50 198 TRP A O 1
ATOM 1613 N N . GLU A 1 199 ? 8.718 4.308 -34.576 1.00 74.56 199 GLU A N 1
ATOM 1614 C CA . GLU A 1 199 ? 8.488 3.587 -35.837 1.00 74.56 199 GLU A CA 1
ATOM 1615 C C . GLU A 1 199 ? 7.770 4.454 -36.884 1.00 74.56 199 GLU A C 1
ATOM 1617 O O . GLU A 1 199 ? 8.069 4.384 -38.074 1.00 74.56 199 GLU A O 1
ATOM 1622 N N . GLN A 1 200 ? 6.874 5.337 -36.441 1.00 79.75 200 GLN A N 1
ATOM 1623 C CA . GLN A 1 200 ? 6.131 6.244 -37.320 1.00 79.75 200 GLN A CA 1
ATOM 1624 C C . GLN A 1 200 ? 6.961 7.433 -37.835 1.00 79.75 200 GLN A C 1
ATOM 1626 O O . GLN A 1 200 ? 6.433 8.282 -38.549 1.00 79.75 200 GLN A O 1
ATOM 1631 N N . GLY A 1 201 ? 8.244 7.543 -37.469 1.00 72.31 201 GLY A N 1
ATOM 1632 C CA . GLY A 1 201 ? 9.115 8.643 -37.896 1.00 72.31 201 GLY A CA 1
ATOM 1633 C C . GLY A 1 201 ? 8.767 10.003 -37.278 1.00 72.31 201 GLY A C 1
ATOM 1634 O O . GLY A 1 201 ? 9.442 10.991 -37.561 1.00 72.31 201 GLY A O 1
ATOM 1635 N N . ASN A 1 202 ? 7.769 10.059 -36.391 1.00 66.25 202 ASN A N 1
ATOM 1636 C CA . ASN A 1 202 ? 7.273 11.292 -35.775 1.00 66.25 202 ASN A CA 1
ATOM 1637 C C . ASN A 1 202 ? 8.296 11.952 -34.830 1.00 66.25 202 ASN A C 1
ATOM 1639 O O . ASN A 1 202 ? 8.187 13.143 -34.548 1.00 66.25 202 ASN A O 1
ATOM 1643 N N . LEU A 1 203 ? 9.305 11.206 -34.361 1.00 57.62 203 LEU A N 1
ATOM 1644 C CA . LEU A 1 203 ? 10.338 11.681 -33.426 1.00 57.62 203 LEU A CA 1
ATOM 1645 C C . LEU A 1 203 ? 11.784 11.482 -33.918 1.00 57.62 203 LEU A C 1
ATOM 1647 O O . LEU A 1 203 ? 12.736 11.721 -33.178 1.00 57.62 203 LEU A O 1
ATOM 1651 N N . ALA A 1 204 ? 11.980 11.101 -35.183 1.00 47.22 204 ALA A N 1
ATOM 1652 C CA . ALA A 1 204 ? 13.268 10.638 -35.706 1.00 47.22 204 ALA A CA 1
ATOM 1653 C C . ALA A 1 204 ? 14.386 11.702 -35.835 1.00 47.22 204 ALA A C 1
ATOM 1655 O O . ALA A 1 204 ? 15.469 11.375 -36.315 1.00 47.22 204 ALA A O 1
ATOM 1656 N N . SER A 1 205 ? 14.195 12.960 -35.423 1.00 45.38 205 SER A N 1
ATOM 1657 C CA . SER A 1 205 ? 15.142 14.034 -35.764 1.00 45.38 205 SER A CA 1
ATOM 1658 C C . SER A 1 205 ? 16.239 14.350 -34.737 1.00 45.38 205 SER A C 1
ATOM 1660 O O . SER A 1 205 ? 17.106 15.157 -35.068 1.00 45.38 205 SER A O 1
ATOM 1662 N N . LYS A 1 206 ? 16.278 13.755 -33.528 1.00 51.12 206 LYS A N 1
ATOM 1663 C CA . LYS A 1 206 ? 17.250 14.197 -32.493 1.00 51.12 206 LYS A CA 1
ATOM 1664 C C . LYS A 1 206 ? 17.945 13.148 -31.613 1.00 51.12 206 LYS A C 1
ATOM 1666 O O . LYS A 1 206 ? 18.499 13.532 -30.599 1.00 51.12 206 LYS A O 1
ATOM 1671 N N . GLY A 1 207 ? 18.003 11.871 -31.993 1.00 53.78 207 GLY A N 1
ATOM 1672 C CA . GLY A 1 207 ? 19.040 10.931 -31.507 1.00 53.78 207 GLY A CA 1
ATOM 1673 C C . GLY A 1 207 ? 19.165 10.635 -29.996 1.00 53.78 207 GLY A C 1
ATOM 1674 O O . GLY A 1 207 ? 19.962 9.776 -29.638 1.00 53.78 207 GLY A O 1
ATOM 1675 N N . GLU A 1 208 ? 18.391 11.266 -29.117 1.00 60.50 208 GLU A N 1
ATOM 1676 C CA . GLU A 1 208 ? 18.459 11.097 -27.663 1.00 60.50 208 GLU A CA 1
ATOM 1677 C C . GLU A 1 208 ? 17.185 10.400 -27.172 1.00 60.50 208 GLU A C 1
ATOM 1679 O O . GLU A 1 208 ? 16.263 11.018 -26.646 1.00 60.50 208 GLU A O 1
ATOM 1684 N N . TYR A 1 209 ? 17.111 9.084 -27.393 1.00 59.44 209 TYR A N 1
ATOM 1685 C CA . TYR A 1 209 ? 16.062 8.239 -26.816 1.00 59.44 209 TYR A CA 1
ATOM 1686 C C . TYR A 1 209 ? 16.400 7.968 -25.359 1.00 59.44 209 TYR A C 1
ATOM 1688 O O . TYR A 1 209 ? 17.099 7.005 -25.046 1.00 59.44 209 TYR A O 1
ATOM 1696 N N . GLN A 1 210 ? 15.940 8.830 -24.461 1.00 71.38 210 GLN A N 1
ATOM 1697 C CA . GLN A 1 210 ? 16.048 8.587 -23.031 1.00 71.38 210 GLN A CA 1
ATOM 1698 C C . GLN A 1 210 ? 14.728 8.960 -22.375 1.00 71.38 210 GLN A C 1
ATOM 1700 O O . GLN A 1 210 ? 14.304 10.115 -22.413 1.00 71.38 210 GLN A O 1
ATOM 1705 N N . ILE A 1 211 ? 14.074 7.963 -21.770 1.00 82.81 211 ILE A N 1
ATOM 1706 C CA . ILE A 1 211 ? 13.032 8.230 -20.784 1.00 82.81 211 ILE A CA 1
ATOM 1707 C C . ILE A 1 211 ? 13.699 9.091 -19.718 1.00 82.81 211 ILE A C 1
ATOM 1709 O O . ILE A 1 211 ? 14.573 8.610 -18.993 1.00 82.81 211 ILE A O 1
ATOM 1713 N N . ASP A 1 212 ? 13.308 10.361 -19.654 1.00 90.31 212 ASP A N 1
ATOM 1714 C CA . ASP A 1 212 ? 13.831 11.278 -18.656 1.00 90.31 212 ASP A CA 1
ATOM 1715 C C . ASP A 1 212 ? 13.675 10.655 -17.257 1.00 90.31 212 ASP A C 1
ATOM 1717 O O . ASP A 1 212 ? 12.618 10.134 -16.882 1.00 90.31 212 ASP A O 1
ATOM 1721 N N . TYR A 1 213 ? 14.759 10.667 -16.486 1.00 93.44 213 TYR A N 1
ATOM 1722 C CA . TYR A 1 213 ? 14.830 10.005 -15.186 1.00 93.44 213 TYR A CA 1
ATOM 1723 C C . TYR A 1 213 ? 13.781 10.544 -14.216 1.00 93.44 213 TYR A C 1
ATOM 1725 O O . TYR A 1 213 ? 13.198 9.774 -13.448 1.00 93.44 213 TYR A O 1
ATOM 1733 N N . LEU A 1 214 ? 13.487 11.846 -14.278 1.00 94.50 214 LEU A N 1
ATOM 1734 C CA . LEU A 1 214 ? 12.425 12.441 -13.475 1.00 94.50 214 LEU A CA 1
ATOM 1735 C C . LEU A 1 214 ? 11.056 11.897 -13.900 1.00 94.50 214 LEU A C 1
ATOM 1737 O O . LEU A 1 214 ? 10.277 11.482 -13.041 1.00 94.50 214 LEU A O 1
ATOM 1741 N N . THR A 1 215 ? 10.788 11.820 -15.202 1.00 93.69 215 THR A N 1
ATOM 1742 C CA . THR A 1 215 ? 9.572 11.199 -15.751 1.00 93.69 215 THR A CA 1
ATOM 1743 C C . THR A 1 215 ? 9.404 9.759 -15.267 1.00 93.69 215 THR A C 1
ATOM 1745 O O . THR A 1 215 ? 8.320 9.389 -14.819 1.00 93.69 215 THR A O 1
ATOM 1748 N N . ALA A 1 216 ? 10.472 8.959 -15.257 1.00 95.06 216 ALA A N 1
ATOM 1749 C CA . ALA A 1 216 ? 10.428 7.579 -14.775 1.00 95.06 216 ALA A CA 1
ATOM 1750 C C . ALA A 1 216 ? 10.073 7.475 -13.278 1.00 95.06 216 ALA A C 1
ATOM 1752 O O . ALA A 1 216 ? 9.233 6.651 -12.901 1.00 95.06 216 ALA A O 1
ATOM 1753 N N . ILE A 1 217 ? 10.657 8.330 -12.427 1.00 95.81 217 ILE A N 1
ATOM 1754 C CA . ILE A 1 217 ? 10.319 8.410 -10.992 1.00 95.81 217 ILE A CA 1
ATOM 1755 C C . ILE A 1 217 ? 8.858 8.834 -10.807 1.00 95.81 217 ILE A C 1
ATOM 1757 O O . ILE A 1 217 ? 8.121 8.210 -10.039 1.00 95.81 217 ILE A O 1
ATOM 1761 N N . LEU A 1 218 ? 8.427 9.888 -11.507 1.00 95.12 218 LEU A N 1
ATOM 1762 C CA . LEU A 1 218 ? 7.068 10.425 -11.413 1.00 95.12 218 LEU A CA 1
ATOM 1763 C C . LEU A 1 218 ? 6.022 9.429 -11.912 1.00 95.12 218 LEU A C 1
ATOM 1765 O O . LEU A 1 218 ? 4.945 9.333 -11.320 1.00 95.12 218 LEU A O 1
ATOM 1769 N N . LEU A 1 219 ? 6.341 8.643 -12.941 1.00 94.69 219 LEU A N 1
ATOM 1770 C CA . LEU A 1 219 ? 5.489 7.558 -13.418 1.00 94.69 219 LEU A CA 1
ATOM 1771 C C . LEU A 1 219 ? 5.220 6.563 -12.286 1.00 94.69 219 LEU A C 1
ATOM 1773 O O . LEU A 1 219 ? 4.069 6.256 -11.999 1.00 94.69 219 LEU A O 1
ATOM 1777 N N . GLY A 1 220 ? 6.263 6.136 -11.572 1.00 94.69 220 GLY A N 1
ATOM 1778 C CA . GLY A 1 220 ? 6.113 5.247 -10.420 1.00 94.69 220 GLY A CA 1
ATOM 1779 C C . GLY A 1 220 ? 5.344 5.876 -9.259 1.00 94.69 220 GLY A C 1
ATOM 1780 O O . GLY A 1 220 ? 4.457 5.251 -8.681 1.00 94.69 220 GLY A O 1
ATOM 1781 N N . TYR A 1 221 ? 5.652 7.129 -8.926 1.00 94.00 221 TYR A N 1
ATOM 1782 C CA . TYR A 1 221 ? 5.019 7.841 -7.812 1.00 94.00 221 TYR A CA 1
ATOM 1783 C C . TYR A 1 221 ? 3.526 8.132 -8.052 1.00 94.00 221 TYR A C 1
ATOM 1785 O O . TYR A 1 221 ? 2.718 8.096 -7.125 1.00 94.00 221 TYR A O 1
ATOM 1793 N N . SER A 1 222 ? 3.138 8.419 -9.297 1.00 93.50 222 SER A N 1
ATOM 1794 C CA . SER A 1 222 ? 1.774 8.843 -9.651 1.00 93.50 222 SER A CA 1
ATOM 1795 C C . SER A 1 222 ? 0.761 7.700 -9.732 1.00 93.50 222 SER A C 1
ATOM 1797 O O . SER A 1 222 ? -0.440 7.948 -9.593 1.00 93.50 222 SER A O 1
ATOM 1799 N N . VAL A 1 223 ? 1.220 6.456 -9.896 1.00 88.75 223 VAL A N 1
ATOM 1800 C CA . VAL A 1 223 ? 0.357 5.278 -10.060 1.00 88.75 223 VAL A CA 1
ATOM 1801 C C . VAL A 1 223 ? -0.654 5.144 -8.921 1.00 88.75 223 VAL A C 1
ATOM 1803 O O . VAL A 1 223 ? -1.842 4.980 -9.182 1.00 88.75 223 VAL A O 1
ATOM 1806 N N . ASP A 1 224 ? -0.252 5.281 -7.656 1.00 81.19 224 ASP A N 1
ATOM 1807 C CA . ASP A 1 224 ? -1.214 5.104 -6.555 1.00 81.19 224 ASP A CA 1
ATOM 1808 C C . ASP A 1 224 ? -2.296 6.199 -6.558 1.00 81.19 224 ASP A C 1
ATOM 1810 O O . ASP A 1 224 ? -3.481 5.905 -6.397 1.00 81.19 224 ASP A O 1
ATOM 1814 N N . SER A 1 225 ? -1.906 7.446 -6.848 1.00 84.50 225 SER A N 1
ATOM 1815 C CA . SER A 1 225 ? -2.829 8.589 -6.934 1.00 84.50 225 SER A CA 1
ATOM 1816 C C . SER A 1 225 ? -3.844 8.436 -8.070 1.00 84.50 225 SER A C 1
ATOM 1818 O O . SER A 1 225 ? -5.003 8.824 -7.923 1.00 84.50 225 SER A O 1
ATOM 1820 N N . PHE A 1 226 ? -3.432 7.863 -9.204 1.00 82.81 226 PHE A N 1
ATOM 1821 C CA . PHE A 1 226 ? -4.318 7.641 -10.348 1.00 82.81 226 PHE A CA 1
ATOM 1822 C C . PHE A 1 226 ? -5.298 6.484 -10.108 1.00 82.81 226 PHE A C 1
ATOM 1824 O O . PHE A 1 226 ? -6.473 6.568 -10.472 1.00 82.81 226 PHE A O 1
ATOM 1831 N N . PHE A 1 227 ? -4.838 5.404 -9.473 1.00 81.56 227 PHE A N 1
ATOM 1832 C CA . PHE A 1 227 ? -5.644 4.196 -9.289 1.00 81.56 227 PHE A CA 1
ATOM 1833 C C . PHE A 1 227 ? -6.526 4.222 -8.041 1.00 81.56 227 PHE A C 1
ATOM 1835 O O . PHE A 1 227 ? -7.561 3.552 -8.030 1.00 81.56 227 PHE A O 1
ATOM 1842 N N . GLU A 1 228 ? -6.202 5.007 -7.012 1.00 81.19 228 GLU A N 1
ATOM 1843 C CA . GLU A 1 228 ? -7.026 5.089 -5.801 1.00 81.19 228 GLU A CA 1
ATOM 1844 C C . GLU A 1 228 ? -8.493 5.485 -6.095 1.00 81.19 228 GLU A C 1
ATOM 1846 O O . GLU A 1 228 ? -9.401 4.796 -5.610 1.00 81.19 228 GLU A O 1
ATOM 1851 N N . PRO A 1 229 ? -8.791 6.516 -6.914 1.00 83.31 229 PRO A N 1
ATOM 1852 C CA . PRO A 1 229 ? -10.167 6.842 -7.288 1.00 83.31 229 PRO A CA 1
ATOM 1853 C C . PRO A 1 229 ? -10.865 5.714 -8.058 1.00 83.31 229 PRO A C 1
ATOM 1855 O O . PRO A 1 229 ? -12.046 5.445 -7.816 1.00 83.31 229 PRO A O 1
ATOM 1858 N N . LEU A 1 230 ? -10.149 5.036 -8.963 1.00 79.81 230 LEU A N 1
ATOM 1859 C CA . LEU A 1 230 ? -10.683 3.915 -9.741 1.00 79.81 230 LEU A CA 1
ATOM 1860 C C . LEU A 1 230 ? -11.039 2.739 -8.827 1.00 79.81 230 LEU A C 1
ATOM 1862 O O . LEU A 1 230 ? -12.140 2.194 -8.920 1.00 79.81 230 LEU A O 1
ATOM 1866 N N . TRP A 1 231 ? -10.162 2.411 -7.879 1.00 78.38 231 TRP A N 1
ATOM 1867 C CA . TRP A 1 231 ? -10.388 1.342 -6.911 1.00 78.38 231 TRP A CA 1
ATOM 1868 C C . TRP A 1 231 ? -11.542 1.651 -5.955 1.00 78.38 231 TRP A C 1
ATOM 1870 O O . TRP A 1 231 ? -12.371 0.783 -5.664 1.00 78.38 231 TRP A O 1
ATOM 1880 N N . LYS A 1 232 ? -11.662 2.904 -5.499 1.00 81.38 232 LYS A N 1
ATOM 1881 C CA . LYS A 1 232 ? -12.812 3.345 -4.692 1.00 81.38 232 LYS A CA 1
ATOM 1882 C C . LYS A 1 232 ? -14.122 3.144 -5.452 1.00 81.38 232 LYS A C 1
ATOM 1884 O O . LYS A 1 232 ? -15.066 2.590 -4.897 1.00 81.38 232 LYS A O 1
ATOM 1889 N N . ARG A 1 233 ? -14.177 3.515 -6.732 1.00 82.94 233 ARG A N 1
ATOM 1890 C CA . ARG A 1 233 ? -15.377 3.320 -7.566 1.00 82.94 233 ARG A CA 1
ATOM 1891 C C . ARG A 1 233 ? -15.682 1.841 -7.791 1.00 82.94 233 ARG A C 1
ATOM 1893 O O . ARG A 1 233 ? -16.827 1.426 -7.624 1.00 82.94 233 ARG A O 1
ATOM 1900 N N . PHE A 1 234 ? -14.664 1.045 -8.106 1.00 81.44 234 PHE A N 1
ATOM 1901 C CA . PHE A 1 234 ? -14.812 -0.392 -8.317 1.00 81.44 234 PHE A CA 1
ATOM 1902 C C . PHE A 1 234 ? -15.322 -1.107 -7.059 1.00 81.44 234 PHE A C 1
ATOM 1904 O O . PHE A 1 234 ? -16.319 -1.820 -7.120 1.00 81.44 234 PHE A O 1
ATOM 1911 N N . SER A 1 235 ? -14.712 -0.853 -5.898 1.00 76.94 235 SER A N 1
ATOM 1912 C CA . SER A 1 235 ? -15.126 -1.471 -4.629 1.00 76.94 235 SER A CA 1
ATOM 1913 C C . SER A 1 235 ? -16.543 -1.074 -4.205 1.00 76.94 235 SER A C 1
ATOM 1915 O O . SER A 1 235 ? -17.293 -1.927 -3.728 1.00 76.94 235 SER A O 1
ATOM 1917 N N . VAL A 1 236 ? -16.953 0.178 -4.437 1.00 81.25 236 VAL A N 1
ATOM 1918 C CA . VAL A 1 236 ? -18.338 0.619 -4.202 1.00 81.25 236 VAL A CA 1
ATOM 1919 C C . VAL A 1 236 ? -19.305 -0.141 -5.109 1.00 81.25 236 VAL A C 1
ATOM 1921 O O . VAL A 1 236 ? -20.289 -0.688 -4.610 1.00 81.25 236 VAL A O 1
ATOM 1924 N N . ASN A 1 237 ? -19.015 -0.243 -6.407 1.00 84.62 237 ASN A N 1
ATOM 1925 C CA . ASN A 1 237 ? -19.886 -0.927 -7.366 1.00 84.62 237 ASN A CA 1
ATOM 1926 C C . ASN A 1 237 ? -20.007 -2.429 -7.083 1.00 84.62 237 ASN A C 1
ATOM 1928 O O . ASN A 1 237 ? -21.120 -2.947 -7.028 1.00 84.62 237 ASN A O 1
ATOM 1932 N N . VAL A 1 238 ? -18.890 -3.110 -6.814 1.00 79.19 238 VAL A N 1
ATOM 1933 C CA . VAL A 1 238 ? -18.895 -4.534 -6.445 1.00 79.19 238 VAL A CA 1
ATOM 1934 C C . VAL A 1 238 ? -19.676 -4.751 -5.149 1.00 79.19 238 VAL A C 1
ATOM 1936 O O . VAL A 1 238 ? -20.490 -5.663 -5.064 1.00 79.19 238 VAL A O 1
ATOM 1939 N N . SER A 1 239 ? -19.503 -3.882 -4.145 1.00 78.69 239 SER A N 1
ATOM 1940 C CA . SER A 1 239 ? -20.228 -4.024 -2.877 1.00 78.69 239 SER A CA 1
ATOM 1941 C C . SER A 1 239 ? -21.744 -3.868 -3.029 1.00 78.69 239 SER A C 1
ATOM 1943 O O . SER A 1 239 ? -22.488 -4.596 -2.372 1.00 78.69 239 SER A O 1
ATOM 1945 N N . LYS A 1 240 ? -22.196 -2.971 -3.917 1.00 85.62 240 LYS A N 1
ATOM 1946 C CA . LYS A 1 240 ? -23.613 -2.802 -4.260 1.00 85.62 240 LYS A CA 1
ATOM 1947 C C . LYS A 1 240 ? -24.171 -4.059 -4.921 1.00 85.62 240 LYS A C 1
ATOM 1949 O O . LYS A 1 240 ? -25.170 -4.584 -4.442 1.00 85.62 240 LYS A O 1
ATOM 1954 N N . GLN A 1 241 ? -23.479 -4.601 -5.924 1.00 87.81 241 GLN A N 1
ATOM 1955 C CA . GLN A 1 241 ? -23.901 -5.838 -6.592 1.00 87.81 241 GLN A CA 1
ATOM 1956 C C . GLN A 1 241 ? -23.994 -7.019 -5.618 1.00 87.81 241 GLN A C 1
ATOM 1958 O O . GLN A 1 241 ? -24.986 -7.743 -5.615 1.00 87.81 241 GLN A O 1
ATOM 1963 N N . THR A 1 242 ? -23.013 -7.193 -4.727 1.00 86.00 242 THR A N 1
ATOM 1964 C CA . THR A 1 242 ? -23.061 -8.264 -3.718 1.00 86.00 242 THR A CA 1
ATOM 1965 C C . THR A 1 242 ? -24.231 -8.086 -2.744 1.00 86.00 242 THR A C 1
ATOM 1967 O O . THR A 1 242 ? -24.843 -9.072 -2.331 1.00 86.00 242 THR A O 1
ATOM 1970 N N . GLN A 1 243 ? -24.562 -6.847 -2.364 1.00 87.44 243 GLN A N 1
ATOM 1971 C CA . GLN A 1 243 ? -25.727 -6.561 -1.520 1.00 87.44 243 GLN A CA 1
ATOM 1972 C C . GLN A 1 243 ? -27.045 -6.865 -2.237 1.00 87.44 243 GLN A C 1
ATOM 1974 O O . GLN A 1 243 ? -27.924 -7.468 -1.625 1.00 87.44 243 GLN A O 1
ATOM 1979 N N . GLU A 1 244 ? -27.166 -6.502 -3.513 1.00 92.25 244 GLU A N 1
ATOM 1980 C CA . GLU A 1 244 ? -28.338 -6.806 -4.341 1.00 92.25 244 GLU A CA 1
ATOM 1981 C C . GLU A 1 244 ? -28.531 -8.315 -4.501 1.00 92.25 244 GLU A C 1
ATOM 1983 O O . GLU A 1 244 ? -29.600 -8.822 -4.176 1.00 92.25 244 GLU A O 1
ATOM 1988 N N . ILE A 1 245 ? -27.481 -9.061 -4.865 1.00 92.69 245 ILE A N 1
ATOM 1989 C CA . ILE A 1 245 ? -27.532 -10.530 -4.971 1.00 92.69 245 ILE A CA 1
ATOM 1990 C C . ILE A 1 245 ? -27.961 -11.158 -3.640 1.00 92.69 245 ILE A C 1
ATOM 1992 O O . ILE A 1 245 ? -28.825 -12.035 -3.609 1.00 92.69 245 ILE A O 1
ATOM 1996 N N . ARG A 1 246 ? -27.395 -10.697 -2.516 1.00 92.12 246 ARG A N 1
ATOM 1997 C CA . ARG A 1 246 ? -27.750 -11.202 -1.182 1.00 92.12 246 ARG A CA 1
ATOM 1998 C C . ARG A 1 246 ? -29.202 -10.898 -0.819 1.00 92.12 246 ARG A C 1
ATOM 2000 O O . ARG A 1 246 ? -29.851 -11.738 -0.195 1.00 92.12 246 ARG A O 1
ATOM 2007 N N . LYS A 1 247 ? -29.705 -9.720 -1.190 1.00 94.25 247 LYS A N 1
ATOM 2008 C CA . LYS A 1 247 ? -31.101 -9.328 -0.982 1.00 94.25 247 LYS A CA 1
ATOM 2009 C C . LYS A 1 247 ? -32.034 -10.234 -1.789 1.00 94.25 247 LYS A C 1
ATOM 2011 O O . LYS A 1 247 ? -32.893 -10.866 -1.184 1.00 94.25 247 LYS A O 1
ATOM 2016 N N . THR A 1 248 ? -31.785 -10.399 -3.087 1.00 96.19 248 THR A N 1
ATOM 2017 C CA . THR A 1 248 ? -32.578 -11.271 -3.971 1.00 96.19 248 THR A CA 1
ATOM 2018 C C . THR A 1 248 ? -32.591 -12.724 -3.491 1.00 96.19 248 THR A C 1
ATOM 2020 O O . THR A 1 248 ? -33.640 -13.361 -3.466 1.00 96.19 248 THR A O 1
ATOM 2023 N N . LEU A 1 249 ? -31.446 -13.256 -3.047 1.00 95.69 249 LEU A N 1
ATOM 2024 C CA . LEU A 1 249 ? -31.375 -14.604 -2.468 1.00 95.69 249 LEU A CA 1
ATOM 2025 C C . LEU A 1 249 ? -32.188 -14.724 -1.172 1.00 95.69 249 LEU A C 1
ATOM 2027 O O . LEU A 1 249 ? -32.858 -15.731 -0.965 1.00 95.69 249 LEU A O 1
ATOM 2031 N N . SER A 1 250 ? -32.148 -13.704 -0.311 1.00 96.19 250 SER A N 1
ATOM 2032 C CA . SER A 1 250 ? -32.910 -13.695 0.945 1.00 96.19 250 SER A CA 1
ATOM 2033 C C . SER A 1 250 ? -34.419 -13.630 0.691 1.00 96.19 250 SER A C 1
ATOM 2035 O O . SER A 1 250 ? -35.171 -14.349 1.342 1.00 96.19 250 SER A O 1
ATOM 2037 N N . GLU A 1 251 ? -34.858 -12.817 -0.273 1.00 97.19 251 GLU A N 1
ATOM 2038 C CA . GLU A 1 251 ? -36.264 -12.723 -0.692 1.00 97.19 251 GLU A CA 1
ATOM 2039 C C . GLU A 1 251 ? -36.769 -14.051 -1.266 1.00 97.19 251 GLU A C 1
ATOM 2041 O O . GLU A 1 251 ? -37.839 -14.514 -0.877 1.00 97.19 251 GLU A O 1
ATOM 2046 N N . LYS A 1 252 ? -35.964 -14.718 -2.103 1.00 97.00 252 LYS A N 1
ATOM 2047 C CA . LYS A 1 252 ? -36.312 -16.028 -2.671 1.00 97.00 252 LYS A CA 1
ATOM 2048 C C . LYS A 1 252 ? -36.452 -17.121 -1.603 1.00 97.00 252 LYS A C 1
ATOM 2050 O O . LYS A 1 252 ? -37.406 -17.889 -1.630 1.00 97.00 252 LYS A O 1
ATOM 2055 N N . ILE A 1 253 ? -35.538 -17.167 -0.631 1.00 96.94 253 ILE A N 1
ATOM 2056 C CA . ILE A 1 253 ? -35.610 -18.125 0.488 1.00 96.94 253 ILE A CA 1
ATOM 2057 C C . ILE A 1 253 ? -36.853 -17.880 1.357 1.00 96.94 253 ILE A C 1
ATOM 2059 O O . ILE A 1 253 ? -37.413 -18.826 1.906 1.00 96.94 253 ILE A O 1
ATOM 2063 N N . LEU A 1 254 ? -37.274 -16.622 1.511 1.00 96.25 254 LEU A N 1
ATOM 2064 C CA . LEU A 1 254 ? -38.469 -16.273 2.282 1.00 96.25 254 LEU A CA 1
ATOM 2065 C C . LEU A 1 254 ? -39.766 -16.596 1.536 1.00 96.25 254 LEU A C 1
ATOM 2067 O O . LEU A 1 254 ? -40.742 -16.925 2.193 1.00 96.25 254 LEU A O 1
ATOM 2071 N N . SER A 1 255 ? -39.783 -16.528 0.201 1.00 96.81 255 SER A N 1
ATOM 2072 C CA . SER A 1 255 ? -40.968 -16.869 -0.599 1.00 96.81 255 SER A CA 1
ATOM 2073 C C . SER A 1 255 ? -41.225 -18.373 -0.732 1.00 96.81 255 SER A C 1
ATOM 2075 O O . SER A 1 255 ? -42.328 -18.770 -1.087 1.00 96.81 255 SER A O 1
ATOM 2077 N N . GLU A 1 256 ? -40.205 -19.204 -0.504 1.00 95.38 256 GLU A N 1
ATOM 2078 C CA . GLU A 1 256 ? -40.294 -20.673 -0.579 1.00 95.38 256 GLU A CA 1
AT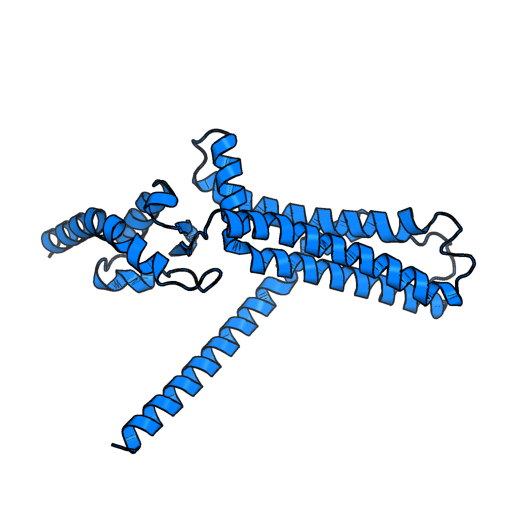OM 2079 C C . GLU A 1 256 ? -40.696 -21.326 0.762 1.00 95.38 256 GLU A C 1
ATOM 2081 O O . GLU A 1 256 ? -40.803 -22.550 0.838 1.00 95.38 256 GLU A O 1
ATOM 2086 N N . LYS A 1 257 ? -40.912 -20.530 1.817 1.00 86.56 257 LYS A N 1
ATOM 2087 C CA . LYS A 1 257 ? -41.384 -20.976 3.136 1.00 86.56 257 LYS A CA 1
ATOM 2088 C C . LYS A 1 257 ? -42.835 -20.586 3.365 1.00 86.56 257 LYS A C 1
ATOM 2090 O O . LYS A 1 257 ? -43.536 -21.401 4.000 1.00 86.56 257 LYS A O 1
#

Organism: NCBI:txid1214077

Sequence (257 aa):
MLRAKQIRREIGMFTIPVRIKGYIQELEMGGKPLDFHKRFKDELEDIEDRNSVLQRLAKLNPKLVGGIVDVEKGVIYRVGGYWRRVASYILIPATAAMGLVAIYFLSSKLGKNFNNFALKGDFFNVYLIPYLLTIVGVTGHIIKEATAFSLINSSQGFQIVLGRLMLWIHVREFKFMFSVLTAIVAFYIFVLWDYSNWEQGNLASKGEYQIDYLTAILLGYSVDSFFEPLWKRFSVNVSKQTQEIRKTLSEKILSEK

Nearest PDB structures (foldseek):
  7o0z-assembly1_E  TM=2.061E-01  e=6.328E+00  Stutzerimonas stutzeri ATCC 14405 = CCUG 16156

Secondary structure (DSSP, 8-state):
-HHHHHHHHHHHHHHHHHHHHHHHHHSPTTS--EEHHHHTTTT--SHHHHHHHHHHHHHS-HHHHTEEEETTTTEEEEPPPHHHHHHHHHHHHHHHHHHHHHHHHHHHHHGGG-TTTSSSSHHIIIIIHHHHHHHHHHHHHHHHHHHHHHHTTTTS-HHHHHHHHHHHHHHTHHHHHHHHHHHHHHHHHHHHHHHHHHHTTTTTTS------HHHHHHHHHHHHHHHHHHHHHHHHHHHHHHHHHHHHHHHHHHHT-

Mean predicted aligned error: 7.34 Å